Protein AF-A0A7S0HLV8-F1 (afdb_monomer)

Nearest PDB structures (foldseek):
  6r7z-assembly1_B  TM=7.305E-01  e=2.057E-05  Homo sapiens
  6r7x-assembly1_A  TM=6.722E-01  e=7.714E-06  Homo sapiens
  6r65-assembly1_A  TM=7.199E-01  e=5.179E-05  Homo sapiens
  6oy3-assembly1_B  TM=7.536E-01  e=7.844E-03  Fusarium vanettenii 77-13-4
  8xlr-assembly1_A  TM=5.106E-01  e=1.115E-01  Mus musculus

Solvent-accessible surface area (backbone atoms only — not comparable to full-atom values): 10906 Å² total; per-residue (Å²): 108,75,65,60,59,51,49,51,57,51,47,56,54,50,53,55,52,50,27,55,78,67,69,47,62,62,49,76,80,58,69,57,69,37,71,68,31,55,56,53,49,54,54,54,50,58,59,49,56,76,76,48,86,79,76,74,100,60,59,74,67,61,61,56,51,60,74,40,39,41,68,37,92,86,77,68,44,77,37,82,57,83,62,66,67,63,52,50,52,46,51,53,51,45,53,51,51,56,50,51,55,50,48,54,53,51,51,56,48,50,54,53,48,52,56,46,50,63,58,13,77,81,42,59,71,61,30,54,57,51,50,52,51,52,52,57,50,45,56,53,53,53,52,56,52,45,53,56,51,44,51,58,48,48,61,73,59,57,41,59,27,53,71,56,40,51,53,52,42,50,49,55,50,47,55,50,52,48,47,69,67,43,45,64,57,51,43,50,75,75,72,104

Radius of gyration: 24.75 Å; Cα contacts (8 Å, |Δi|>4): 93; chains: 1; bounding box: 52×40×75 Å

Foldseek 3Di:
DVVVVVVVVVVVVVVVVVCVVVVVVCCVVPFAWDPVLVVVLVVVLVVVVVVPPPDDPDPPVVVSQPPQWDQDPPPRDTDGDDDPVVLVVLVVVLVVVLVVVLVVLVVVVVVVLVVLVVVCVVPVVVNVVVSVVSLVVSLVVVLVVSLVSLLVSLSVSSDTGPVVSVVSSCVSSVVVNCCSPCVVVVCVVPPD

Structure (mmCIF, N/CA/C/O backbone):
data_AF-A0A7S0HLV8-F1
#
_entry.id   AF-A0A7S0HLV8-F1
#
loop_
_atom_site.group_PDB
_atom_site.id
_atom_site.type_symbol
_atom_site.label_atom_id
_atom_site.label_alt_id
_atom_site.label_comp_id
_atom_site.label_asym_id
_atom_site.label_entity_id
_atom_site.label_seq_id
_atom_site.pdbx_PDB_ins_code
_atom_site.Cartn_x
_atom_site.Cartn_y
_atom_site.Cartn_z
_atom_site.occupancy
_atom_site.B_iso_or_equiv
_atom_site.auth_seq_id
_atom_site.auth_comp_id
_atom_site.auth_asym_id
_atom_site.auth_atom_id
_atom_site.pdbx_PDB_model_num
ATOM 1 N N . THR A 1 1 ? -20.301 -0.956 -17.855 1.00 82.69 1 THR A N 1
ATOM 2 C CA . THR A 1 1 ? -21.222 -1.766 -18.687 1.00 82.69 1 THR A CA 1
ATOM 3 C C . THR A 1 1 ? -22.290 -2.398 -17.804 1.00 82.69 1 THR A C 1
ATOM 5 O O . THR A 1 1 ? -21.994 -2.732 -16.662 1.00 82.69 1 THR A O 1
ATOM 8 N N . PHE A 1 2 ? -23.529 -2.530 -18.298 1.00 94.56 2 PHE A N 1
ATOM 9 C CA . PHE A 1 2 ? -24.719 -3.024 -17.570 1.00 94.56 2 PHE A CA 1
ATOM 10 C C . PHE A 1 2 ? -24.465 -4.276 -16.712 1.00 94.56 2 PHE A C 1
ATOM 12 O O . PHE A 1 2 ? -24.867 -4.336 -15.550 1.00 94.56 2 PHE A O 1
ATOM 19 N N . TRP A 1 3 ? -23.716 -5.234 -17.261 1.00 95.69 3 TRP A N 1
ATOM 20 C CA . TRP A 1 3 ? -23.375 -6.479 -16.581 1.00 95.69 3 TRP A CA 1
ATOM 21 C C . TRP A 1 3 ? -22.558 -6.271 -15.296 1.00 95.69 3 TRP A C 1
ATOM 23 O O . TRP A 1 3 ? -22.854 -6.898 -14.285 1.00 95.69 3 TRP A O 1
ATOM 33 N N . GLY A 1 4 ? -21.597 -5.341 -15.285 1.00 95.19 4 GLY A N 1
ATOM 34 C CA . GLY A 1 4 ? -20.796 -5.052 -14.089 1.00 95.19 4 GLY A CA 1
ATOM 35 C C . GLY A 1 4 ? -21.642 -4.499 -12.938 1.00 95.19 4 GLY A C 1
ATOM 36 O O . GLY A 1 4 ? -21.507 -4.937 -11.799 1.00 95.19 4 GLY A O 1
ATOM 37 N N . CYS A 1 5 ? -22.585 -3.599 -13.236 1.00 94.69 5 CYS A N 1
ATOM 38 C CA . CYS A 1 5 ? -23.509 -3.071 -12.230 1.00 94.69 5 CYS A CA 1
ATOM 39 C C . CYS A 1 5 ? -24.454 -4.153 -11.691 1.00 94.69 5 CYS A C 1
ATOM 41 O O . CYS A 1 5 ? -24.710 -4.197 -10.487 1.00 94.69 5 CYS A O 1
ATOM 43 N N . LEU A 1 6 ? -24.967 -5.026 -12.568 1.00 96.56 6 LEU A N 1
ATOM 44 C CA . LEU A 1 6 ? -25.789 -6.162 -12.151 1.00 96.56 6 LEU A CA 1
ATOM 45 C C . LEU A 1 6 ? -25.006 -7.134 -11.270 1.00 96.56 6 LEU A C 1
ATOM 47 O O . LEU A 1 6 ? -25.519 -7.551 -10.236 1.00 96.56 6 LEU A O 1
ATOM 51 N N . MET A 1 7 ? -23.773 -7.466 -11.653 1.00 96.25 7 MET A N 1
ATOM 52 C CA . MET A 1 7 ? -22.921 -8.400 -10.923 1.00 96.25 7 MET A CA 1
ATOM 53 C C . MET A 1 7 ? -22.591 -7.880 -9.519 1.00 96.25 7 MET A C 1
ATOM 55 O O . MET A 1 7 ? -22.770 -8.619 -8.552 1.00 96.25 7 MET A O 1
ATOM 59 N N . ILE A 1 8 ? -22.229 -6.597 -9.383 1.00 96.12 8 ILE A N 1
ATOM 60 C CA . ILE A 1 8 ? -21.978 -5.974 -8.073 1.00 96.12 8 ILE A CA 1
ATOM 6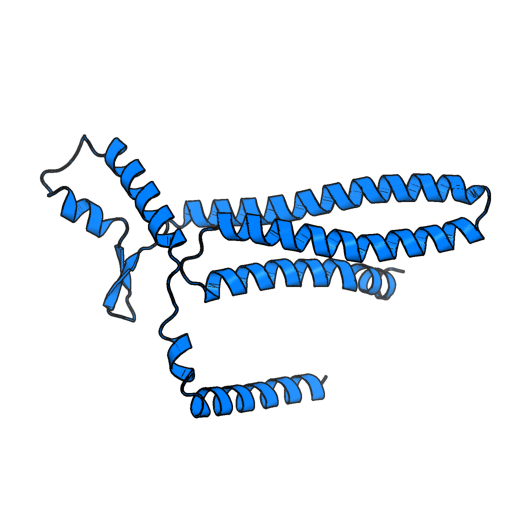1 C C . ILE A 1 8 ? -23.239 -6.018 -7.204 1.00 96.12 8 ILE A C 1
ATOM 63 O O . ILE A 1 8 ? -23.192 -6.533 -6.090 1.00 96.12 8 ILE A O 1
ATOM 67 N N . LYS A 1 9 ? -24.391 -5.571 -7.725 1.00 96.00 9 LYS A N 1
ATOM 68 C CA . LYS A 1 9 ? -25.658 -5.603 -6.970 1.00 96.00 9 LYS A CA 1
ATOM 69 C C . LYS A 1 9 ? -26.074 -7.021 -6.577 1.00 96.00 9 LYS A C 1
ATOM 71 O O . LYS A 1 9 ? -26.615 -7.233 -5.492 1.00 96.00 9 LYS A O 1
ATOM 76 N N . TYR A 1 10 ? -25.863 -7.990 -7.465 1.00 96.94 10 TYR A N 1
ATOM 77 C CA . TYR A 1 10 ? -26.138 -9.396 -7.190 1.00 96.94 10 TYR A CA 1
ATOM 78 C C . TYR A 1 10 ? -25.250 -9.911 -6.052 1.00 96.94 10 TYR A C 1
ATOM 80 O O . TYR A 1 10 ? -25.756 -10.506 -5.097 1.00 96.94 10 TYR A O 1
ATOM 88 N N . TRP A 1 11 ? -23.944 -9.640 -6.121 1.00 96.94 11 TRP A N 1
ATOM 89 C CA . TRP A 1 11 ? -22.990 -10.057 -5.100 1.00 96.94 11 TRP A CA 1
ATOM 90 C C . TRP A 1 11 ? -23.268 -9.398 -3.747 1.00 96.94 11 TRP A C 1
ATOM 92 O O . TRP A 1 11 ? -23.243 -10.084 -2.728 1.00 96.94 11 TRP A O 1
ATOM 102 N N . GLU A 1 12 ? -23.642 -8.115 -3.730 1.00 96.06 12 GLU A N 1
ATOM 103 C CA . GLU A 1 12 ? -24.001 -7.387 -2.509 1.00 96.06 12 GLU A CA 1
ATOM 104 C C . GLU A 1 12 ? -25.175 -8.021 -1.753 1.00 96.06 12 GLU A C 1
ATOM 106 O O . GLU A 1 12 ? -25.129 -8.168 -0.533 1.00 96.06 12 GLU A O 1
ATOM 111 N N . ARG A 1 13 ? -26.214 -8.465 -2.466 1.00 96.06 13 ARG A N 1
ATOM 112 C CA . ARG A 1 13 ? -27.351 -9.167 -1.844 1.00 96.06 13 ARG A CA 1
ATOM 113 C C . ARG A 1 13 ? -26.941 -10.530 -1.296 1.00 96.06 13 ARG A C 1
ATOM 115 O O . ARG A 1 13 ? -27.385 -10.951 -0.223 1.00 96.06 13 ARG A O 1
ATOM 122 N N . LYS A 1 14 ? -26.089 -11.228 -2.044 1.00 96.88 14 LYS A N 1
ATOM 123 C CA . LYS A 1 14 ? -25.646 -12.578 -1.712 1.00 96.88 14 LYS A CA 1
ATOM 124 C C . LYS A 1 14 ? -24.725 -12.586 -0.489 1.00 96.88 14 LYS A C 1
ATOM 126 O O . LYS A 1 14 ? -24.942 -13.394 0.411 1.00 96.88 14 LYS A O 1
ATOM 131 N N . GLN A 1 15 ? -23.780 -11.647 -0.394 1.00 95.88 15 GLN A N 1
ATOM 132 C CA . GLN A 1 15 ? -22.915 -11.513 0.785 1.00 95.88 15 GLN A CA 1
ATOM 133 C C . GLN A 1 15 ? -23.714 -11.192 2.057 1.00 95.88 15 GLN A C 1
ATOM 135 O O . GLN A 1 15 ? -23.431 -11.774 3.099 1.00 95.88 15 GLN A O 1
ATOM 140 N N . SER A 1 16 ? -24.749 -10.340 1.985 1.00 92.88 16 SER A N 1
ATOM 141 C CA . SER A 1 16 ? -25.597 -10.037 3.148 1.00 92.88 16 SER A CA 1
ATOM 142 C C . SER A 1 16 ? -26.370 -11.265 3.627 1.00 92.88 16 SER A C 1
ATOM 144 O O . SER A 1 16 ? -26.467 -11.495 4.830 1.00 92.88 16 SER A O 1
ATOM 146 N N . SER A 1 17 ? -26.866 -12.080 2.692 1.00 95.69 17 SER A N 1
ATOM 147 C CA . SER A 1 17 ? -27.569 -13.326 3.018 1.00 95.69 17 SER A CA 1
ATOM 148 C C . SER A 1 17 ? -26.635 -14.321 3.716 1.00 95.69 17 SER A C 1
ATOM 150 O O . SER A 1 17 ? -26.975 -14.846 4.772 1.00 95.69 17 SER A O 1
ATOM 152 N N . TYR A 1 18 ? -25.423 -14.537 3.187 1.00 96.12 18 TYR A N 1
ATOM 153 C CA . TYR A 1 18 ? -24.441 -15.427 3.821 1.00 96.12 18 TYR A CA 1
ATOM 154 C C . TYR A 1 18 ? -23.942 -14.915 5.174 1.00 96.12 18 TYR A C 1
ATOM 156 O O . TYR A 1 18 ? -23.791 -15.711 6.095 1.00 96.12 18 TYR A O 1
ATOM 164 N N . ALA A 1 19 ? -23.738 -13.605 5.329 1.00 94.81 19 ALA A N 1
ATOM 165 C CA . ALA A 1 19 ? -23.351 -13.023 6.613 1.00 94.81 19 ALA A CA 1
ATOM 166 C C . ALA A 1 19 ? -24.419 -13.243 7.696 1.00 94.81 19 ALA A C 1
ATOM 168 O O . ALA A 1 19 ? -24.078 -13.442 8.862 1.00 94.81 19 ALA A O 1
ATOM 169 N N . TYR A 1 20 ? -25.700 -13.247 7.312 1.00 93.69 20 TYR A N 1
ATOM 170 C CA . TYR A 1 20 ? -26.794 -13.604 8.211 1.00 93.69 20 TYR A CA 1
ATOM 171 C C . TYR A 1 20 ? -26.783 -15.100 8.555 1.00 93.69 20 TYR A C 1
ATOM 173 O O . TYR A 1 20 ? -26.800 -15.447 9.731 1.00 93.69 20 TYR A O 1
ATOM 181 N N . TYR A 1 21 ? -26.675 -15.988 7.558 1.00 96.50 21 TYR A N 1
ATOM 182 C CA . TYR A 1 21 ? -26.630 -17.440 7.795 1.00 96.50 21 TYR A CA 1
ATOM 183 C C . TYR A 1 21 ? -25.446 -17.883 8.662 1.00 96.50 21 TYR A C 1
ATOM 185 O O . TYR A 1 21 ? -25.569 -18.830 9.433 1.00 96.50 21 TYR A O 1
ATOM 193 N N . TRP A 1 22 ? -24.302 -17.210 8.540 1.00 95.62 22 TRP A N 1
ATOM 194 C CA . TRP A 1 22 ? -23.116 -17.478 9.354 1.00 95.62 22 TRP A CA 1
ATOM 195 C C . TRP A 1 22 ? -23.062 -16.658 10.647 1.00 95.62 22 TRP A C 1
ATOM 197 O O . TRP A 1 22 ? -22.063 -16.726 11.360 1.00 95.62 22 TRP A O 1
ATOM 207 N N . SER A 1 23 ? -24.110 -15.891 10.968 1.00 93.06 23 SER A N 1
ATOM 208 C CA . SER A 1 23 ? -24.180 -15.034 12.161 1.00 93.06 23 SER A CA 1
ATOM 209 C C . SER A 1 23 ? -22.980 -14.083 12.308 1.00 93.06 23 SER A C 1
ATOM 211 O O . SER A 1 23 ? -22.568 -13.737 13.414 1.00 93.06 23 SER A O 1
ATOM 213 N N . THR A 1 24 ? -22.393 -13.650 11.189 1.00 91.00 24 THR A N 1
ATOM 214 C CA . THR A 1 24 ? -21.232 -12.748 11.146 1.00 91.00 24 THR A CA 1
ATOM 215 C C . THR A 1 24 ? -21.612 -11.295 10.866 1.00 91.00 24 THR A C 1
ATOM 217 O O . THR A 1 24 ? -20.742 -10.423 10.902 1.00 91.00 24 THR A O 1
ATOM 220 N N . SER A 1 25 ? -22.898 -10.998 10.641 1.00 87.62 25 SER A N 1
ATOM 221 C CA . SER A 1 25 ? -23.404 -9.642 10.375 1.00 87.62 25 SER A CA 1
ATOM 222 C C . SER A 1 25 ? -23.031 -8.628 11.462 1.00 87.62 25 SER A C 1
ATOM 224 O O . SER A 1 25 ? -22.719 -7.476 11.159 1.00 87.62 25 SER A O 1
ATOM 226 N N . ASP A 1 26 ? -22.995 -9.058 12.725 1.00 87.12 26 ASP A N 1
ATOM 227 C CA . ASP A 1 26 ? -22.723 -8.179 13.866 1.00 87.12 26 ASP A CA 1
ATOM 228 C C . ASP A 1 26 ? -21.232 -7.875 14.072 1.00 87.12 26 ASP A C 1
ATOM 230 O O . ASP A 1 26 ? -20.886 -6.908 14.759 1.00 87.12 26 ASP A O 1
ATOM 234 N N . LEU A 1 27 ? -20.330 -8.649 13.457 1.00 84.31 27 LEU A N 1
ATOM 235 C CA . LEU A 1 27 ? -18.881 -8.461 13.605 1.00 84.31 27 LEU A CA 1
ATOM 236 C C . LEU A 1 27 ? -18.416 -7.108 13.056 1.00 84.31 27 LEU A C 1
ATOM 238 O O . LEU A 1 27 ? -17.496 -6.501 13.606 1.00 84.31 27 LEU A O 1
ATOM 242 N N . ALA A 1 28 ? -19.092 -6.586 12.030 1.00 78.56 28 ALA A N 1
ATOM 243 C CA . ALA A 1 28 ? -18.819 -5.256 11.489 1.00 78.56 28 ALA A CA 1
ATOM 244 C C . ALA A 1 28 ? -19.041 -4.141 12.531 1.00 78.56 28 ALA A C 1
ATOM 246 O O . ALA A 1 28 ? -18.332 -3.133 12.528 1.00 78.56 28 ALA A O 1
ATOM 247 N N . ASN A 1 29 ? -19.984 -4.341 13.459 1.00 81.38 29 ASN A N 1
ATOM 248 C CA . ASN A 1 29 ? -20.305 -3.384 14.517 1.00 81.38 29 ASN A CA 1
ATOM 249 C C . ASN A 1 29 ? -19.355 -3.478 15.720 1.00 81.38 29 ASN A C 1
ATOM 251 O O . ASN A 1 29 ? -19.301 -2.553 16.532 1.00 81.38 29 ASN A O 1
ATOM 255 N N . ARG A 1 30 ? -18.590 -4.570 15.845 1.00 81.56 30 ARG A N 1
ATOM 256 C CA . ARG A 1 30 ? -17.666 -4.821 16.963 1.00 81.56 30 ARG A CA 1
ATOM 257 C C . ARG A 1 30 ? -16.254 -5.127 16.451 1.00 81.56 30 ARG A C 1
ATOM 259 O O . ARG A 1 30 ? -15.776 -6.253 16.590 1.00 81.56 30 ARG A O 1
ATOM 266 N N . PRO A 1 31 ? -15.559 -4.140 15.860 1.00 82.50 31 PRO A N 1
ATOM 267 C CA . PRO A 1 31 ? -14.241 -4.371 15.297 1.00 82.50 31 PRO A CA 1
ATOM 268 C C . PRO A 1 31 ? -13.220 -4.688 16.394 1.00 82.50 31 PRO A C 1
ATOM 270 O O . PRO A 1 31 ? -13.104 -3.972 17.392 1.00 82.50 31 PRO A O 1
ATOM 273 N N . LYS A 1 32 ? -12.427 -5.736 16.170 1.00 88.25 32 LYS A N 1
ATOM 274 C CA . LYS A 1 32 ? -11.314 -6.112 17.043 1.00 88.25 32 LYS A CA 1
ATOM 275 C C . LYS A 1 32 ? -10.240 -5.016 17.057 1.00 88.25 32 LYS A C 1
ATOM 277 O O . LYS A 1 32 ? -9.833 -4.503 16.009 1.00 88.25 32 LYS A O 1
ATOM 282 N N . ILE A 1 33 ? -9.806 -4.639 18.259 1.00 88.25 33 ILE A N 1
ATOM 283 C CA . ILE A 1 33 ? -8.769 -3.623 18.486 1.00 88.25 33 ILE A CA 1
ATOM 284 C C . ILE A 1 33 ? -7.391 -4.295 18.472 1.00 88.25 33 ILE A C 1
ATOM 286 O O . ILE A 1 33 ? -7.209 -5.360 19.066 1.00 88.25 33 ILE A O 1
ATOM 290 N N . ARG A 1 34 ? -6.414 -3.658 17.818 1.00 89.38 34 ARG A N 1
ATOM 291 C CA . ARG A 1 34 ? -5.033 -4.153 17.737 1.00 89.38 34 ARG A CA 1
ATOM 292 C C . ARG A 1 34 ? -4.288 -3.964 19.052 1.00 89.38 34 ARG A C 1
ATOM 294 O O . ARG A 1 34 ? -4.367 -2.908 19.671 1.00 89.38 34 ARG A O 1
ATOM 301 N N . ARG A 1 35 ? -3.481 -4.956 19.440 1.00 88.75 35 ARG A N 1
ATOM 302 C CA . ARG A 1 35 ? -2.607 -4.864 20.626 1.00 88.75 35 ARG A CA 1
ATOM 303 C C . ARG A 1 35 ? -1.545 -3.772 20.472 1.00 88.75 35 ARG A 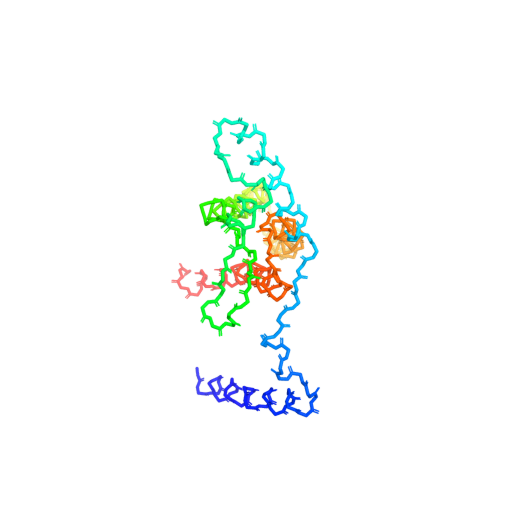C 1
ATOM 305 O O . ARG A 1 35 ? -1.320 -2.997 21.394 1.00 88.75 35 ARG A O 1
ATOM 312 N N . GLU A 1 36 ? -0.959 -3.662 19.282 1.00 88.25 36 GLU A N 1
ATOM 313 C CA . GLU A 1 36 ? 0.051 -2.646 18.946 1.00 88.25 36 GLU A CA 1
ATOM 314 C C . GLU A 1 36 ? -0.466 -1.215 19.108 1.00 88.25 36 GLU A C 1
ATOM 316 O O . GLU A 1 36 ? 0.286 -0.319 19.486 1.00 88.25 36 GLU A O 1
ATOM 321 N N . PHE A 1 37 ? -1.765 -1.001 18.884 1.00 88.31 37 PHE A N 1
ATOM 322 C CA . PHE A 1 37 ? -2.384 0.299 19.099 1.00 88.31 37 PHE A CA 1
ATOM 323 C C . PHE A 1 37 ? -2.322 0.707 20.576 1.00 88.31 37 PHE A C 1
ATOM 325 O O . PHE A 1 37 ? -1.947 1.837 20.876 1.00 88.31 37 PHE A O 1
ATOM 332 N N . PHE A 1 38 ? -2.617 -0.208 21.505 1.00 85.94 38 PHE A N 1
ATOM 333 C CA . PHE A 1 38 ? -2.492 0.072 22.939 1.00 85.94 38 PHE A CA 1
ATOM 334 C C . PHE A 1 38 ? -1.040 0.335 23.347 1.00 85.94 38 PHE A C 1
ATOM 336 O O . PHE A 1 38 ? -0.787 1.268 24.101 1.00 85.94 38 PHE A O 1
ATOM 343 N N . ALA A 1 39 ? -0.084 -0.415 22.791 1.00 87.50 39 ALA A N 1
ATOM 344 C CA . ALA A 1 39 ? 1.338 -0.184 23.041 1.00 87.50 39 ALA A CA 1
ATOM 345 C C . ALA A 1 39 ? 1.800 1.208 22.567 1.00 87.50 39 ALA A C 1
ATOM 347 O O . ALA A 1 39 ? 2.607 1.859 23.226 1.00 87.50 39 ALA A O 1
ATOM 348 N N . ALA A 1 40 ? 1.281 1.696 21.438 1.00 85.12 40 ALA A N 1
ATOM 349 C CA . ALA A 1 40 ? 1.580 3.041 20.954 1.00 85.12 40 ALA A CA 1
ATOM 350 C C . ALA A 1 40 ? 0.945 4.142 21.821 1.00 85.12 40 ALA A C 1
ATOM 352 O O . ALA A 1 40 ? 1.551 5.195 22.015 1.00 85.12 40 ALA A O 1
ATOM 353 N N . ILE A 1 41 ? -0.255 3.902 22.358 1.00 82.94 41 ILE A N 1
ATOM 354 C CA . ILE A 1 41 ? -0.907 4.817 23.303 1.00 82.94 41 ILE A CA 1
ATOM 355 C C . ILE A 1 41 ? -0.128 4.886 24.624 1.00 82.94 41 ILE A C 1
ATOM 357 O O . ILE A 1 41 ? 0.132 5.989 25.090 1.00 82.94 41 ILE A O 1
ATOM 361 N N . ASP A 1 42 ? 0.314 3.750 25.173 1.00 84.88 42 ASP A N 1
ATOM 362 C CA . ASP A 1 42 ? 1.143 3.700 26.391 1.00 84.88 42 ASP A CA 1
ATOM 363 C C . ASP A 1 42 ? 2.450 4.500 26.236 1.00 84.88 42 ASP A C 1
ATOM 365 O O . ASP A 1 42 ? 2.858 5.241 27.130 1.00 84.88 42 ASP A O 1
ATOM 369 N N . LYS A 1 43 ? 3.083 4.432 25.057 1.00 84.25 43 LYS A N 1
ATOM 370 C CA . LYS A 1 43 ? 4.277 5.236 24.746 1.00 84.25 43 LYS A CA 1
ATOM 371 C C . LYS A 1 43 ? 3.994 6.740 24.721 1.00 84.25 43 LYS A C 1
ATOM 373 O O . LYS A 1 43 ? 4.796 7.516 25.235 1.00 84.25 43 LYS A O 1
ATOM 378 N N . LEU A 1 44 ? 2.880 7.155 24.114 1.00 77.81 44 LEU A N 1
ATOM 379 C CA . LEU A 1 44 ? 2.482 8.568 24.066 1.00 77.81 44 LEU A CA 1
ATOM 380 C C . LEU A 1 44 ? 2.175 9.121 25.456 1.00 77.81 44 LEU A C 1
ATOM 382 O O . LEU A 1 44 ? 2.501 10.266 25.760 1.00 77.81 44 LEU A O 1
ATOM 386 N N . ASP A 1 45 ? 1.548 8.297 26.280 1.00 74.31 45 ASP A N 1
ATOM 387 C CA . ASP A 1 45 ? 1.152 8.640 27.633 1.00 74.31 45 ASP A CA 1
ATOM 388 C C . ASP A 1 45 ? 2.376 8.870 28.536 1.00 74.31 45 ASP A C 1
ATOM 390 O O . ASP A 1 45 ? 2.537 9.961 29.084 1.00 74.31 45 ASP A O 1
ATOM 394 N N . LYS A 1 46 ? 3.336 7.933 28.536 1.00 75.88 46 LYS A N 1
ATOM 395 C CA . LYS A 1 46 ? 4.638 8.095 29.214 1.00 75.88 46 LYS A CA 1
ATOM 396 C C . LYS A 1 46 ? 5.394 9.348 28.767 1.00 75.88 46 LYS A C 1
ATOM 398 O O . LYS A 1 46 ? 5.993 10.040 29.585 1.00 75.88 46 LYS A O 1
ATOM 403 N N . HIS A 1 47 ? 5.366 9.659 27.470 1.00 70.38 47 HIS A N 1
ATOM 404 C CA . HIS A 1 47 ? 6.023 10.856 26.941 1.00 70.38 47 HIS A CA 1
ATOM 405 C C . HIS A 1 47 ? 5.354 12.151 27.430 1.00 70.38 47 HIS A C 1
ATOM 407 O O . HIS A 1 47 ? 6.034 13.146 27.679 1.00 70.38 47 HIS A O 1
ATOM 413 N N . SER A 1 48 ? 4.028 12.148 27.610 1.00 64.00 48 SER A N 1
ATOM 414 C CA . SER A 1 48 ? 3.311 13.311 28.131 1.00 64.00 48 SER A CA 1
ATOM 415 C C . SER A 1 48 ? 3.510 13.520 29.632 1.00 64.00 48 SER A C 1
ATOM 417 O O . SER A 1 48 ? 3.488 14.676 30.054 1.00 64.00 48 SER A O 1
ATOM 419 N N . GLU A 1 49 ? 3.686 12.462 30.427 1.00 61.03 49 GLU A N 1
ATOM 420 C CA . GLU A 1 49 ? 3.915 12.560 31.878 1.00 61.03 49 GLU A CA 1
ATOM 421 C C . GLU A 1 49 ? 5.216 13.322 32.197 1.00 61.03 49 GLU A C 1
ATOM 423 O O . GLU A 1 49 ? 5.226 14.178 33.080 1.00 61.03 49 GLU A O 1
ATOM 428 N N . GLY A 1 50 ? 6.279 13.131 31.403 1.00 56.28 50 GLY A N 1
ATOM 429 C CA . GLY A 1 50 ? 7.549 13.857 31.565 1.00 56.28 50 GLY A CA 1
ATOM 430 C C . GLY A 1 50 ? 7.456 15.377 31.353 1.00 56.28 50 GLY A C 1
ATOM 431 O O . GLY A 1 50 ? 8.240 16.129 31.924 1.00 56.28 50 GLY A O 1
ATOM 432 N N . HIS A 1 51 ? 6.469 15.849 30.585 1.00 54.53 51 HIS A N 1
ATOM 433 C CA . HIS A 1 51 ? 6.217 17.277 30.352 1.00 54.53 51 HIS A CA 1
ATOM 434 C C . HIS A 1 51 ? 5.242 17.908 31.367 1.00 54.53 51 HIS A C 1
ATOM 436 O O . HIS A 1 51 ? 5.066 19.126 31.361 1.00 54.53 51 HIS A O 1
ATOM 442 N N . GLN A 1 52 ? 4.579 17.112 32.218 1.00 53.31 52 GLN A N 1
ATOM 443 C CA . GLN A 1 52 ? 3.455 17.555 33.057 1.00 53.31 52 GLN A CA 1
ATOM 444 C C . GLN A 1 52 ? 3.786 17.834 34.529 1.00 53.31 52 GLN A C 1
ATOM 446 O O . GLN A 1 52 ? 2.882 18.194 35.280 1.00 53.31 52 GLN A O 1
ATOM 451 N N . VAL A 1 53 ? 5.057 17.776 34.943 1.00 54.94 53 VAL A N 1
ATOM 452 C CA . VAL A 1 53 ? 5.478 18.023 36.342 1.00 54.94 53 VAL A CA 1
ATOM 453 C C . VAL A 1 53 ? 5.090 19.425 36.869 1.00 54.94 53 VAL A C 1
ATOM 455 O O . VAL A 1 53 ? 5.181 19.673 38.065 1.00 54.94 53 VAL A O 1
ATOM 458 N N . PHE A 1 54 ? 4.595 20.347 36.032 1.00 56.00 54 PHE A N 1
ATOM 459 C CA . PHE A 1 54 ? 4.392 21.744 36.427 1.00 56.00 54 PHE A CA 1
ATOM 460 C C . PHE A 1 54 ? 2.945 2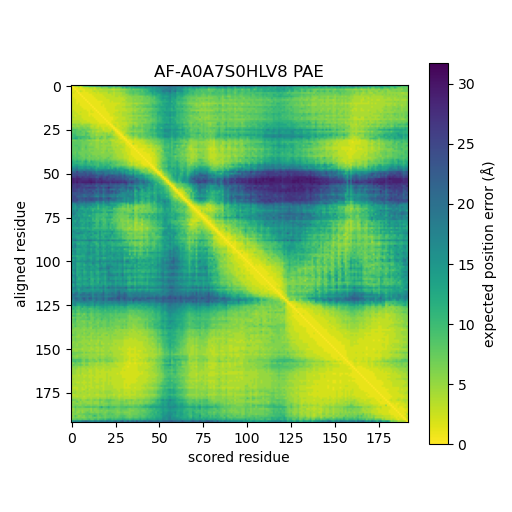2.222 36.682 1.00 56.00 54 PHE A C 1
ATOM 462 O O . PHE A 1 54 ? 2.781 23.357 37.124 1.00 56.00 54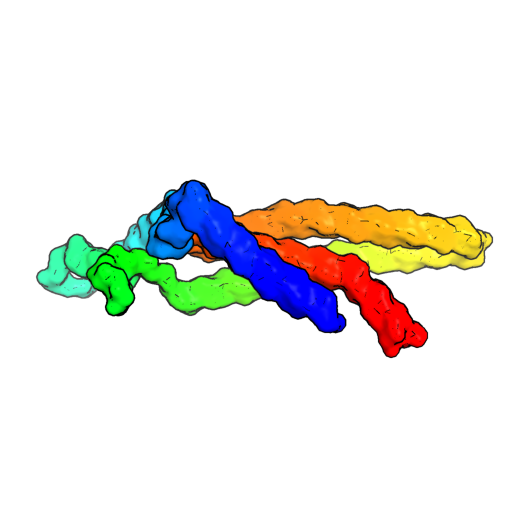 PHE A O 1
ATOM 469 N N . SER A 1 55 ? 1.863 21.465 36.443 1.00 53.72 55 SER A N 1
ATOM 470 C CA . SER A 1 55 ? 0.534 22.066 36.701 1.0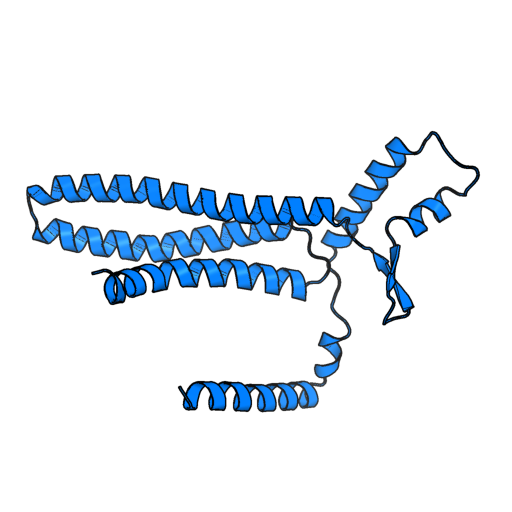0 53.72 55 SER A CA 1
ATOM 471 C C . SER A 1 55 ? -0.634 21.114 36.955 1.00 53.72 55 SER A C 1
ATOM 473 O O . SER A 1 55 ? -1.089 20.418 36.049 1.00 53.72 55 SER A O 1
ATOM 475 N N . SER A 1 56 ? -1.169 21.208 38.180 1.00 57.62 56 SER A N 1
ATOM 476 C CA . SER A 1 56 ? -2.590 21.217 38.588 1.00 57.62 56 SER A CA 1
ATOM 477 C C . SER A 1 56 ? -2.893 20.306 39.786 1.00 57.62 56 SER A C 1
ATOM 479 O O . SER A 1 56 ? -2.373 19.204 39.900 1.00 57.62 56 SER A O 1
ATOM 481 N N . ASN A 1 57 ? -3.782 20.780 40.667 1.00 57.12 57 ASN A N 1
ATOM 482 C CA . ASN A 1 57 ? -4.302 20.094 41.862 1.00 57.12 57 ASN A CA 1
ATOM 483 C C . ASN A 1 57 ? -5.262 18.926 41.534 1.00 57.12 57 ASN A C 1
ATOM 485 O O . ASN A 1 57 ? -6.111 18.570 42.348 1.00 57.12 57 ASN A O 1
ATOM 489 N N . ILE A 1 58 ? -5.183 18.377 40.322 1.00 63.75 58 ILE A N 1
ATOM 490 C CA . ILE A 1 58 ? -6.029 17.286 39.837 1.00 63.75 58 ILE A CA 1
ATOM 491 C C . ILE A 1 58 ? -5.222 16.001 39.982 1.00 63.75 58 ILE A C 1
ATOM 493 O O . ILE A 1 58 ? -4.027 15.977 39.685 1.00 63.75 58 ILE A O 1
ATOM 497 N N . SER A 1 59 ? -5.865 14.933 40.452 1.00 60.72 59 SER A N 1
ATOM 498 C CA . SER A 1 59 ? -5.197 13.647 40.614 1.00 60.72 59 SER A CA 1
ATOM 499 C C . SER A 1 59 ? -4.540 13.211 39.283 1.00 60.72 59 SER A C 1
ATOM 501 O O . SER A 1 59 ? -5.168 13.325 38.223 1.00 60.72 59 SER A O 1
ATOM 503 N N . PRO A 1 60 ? -3.290 12.702 39.287 1.00 58.66 60 PRO A N 1
ATOM 504 C CA . PRO A 1 60 ? -2.586 12.309 38.059 1.00 58.66 60 PRO A CA 1
ATOM 505 C C . PRO A 1 60 ? -3.374 11.310 37.195 1.00 58.66 60 PRO A C 1
ATOM 507 O O . PRO A 1 60 ? -3.248 11.293 35.972 1.00 58.66 60 PRO A O 1
ATOM 510 N N . LEU A 1 61 ? -4.229 10.504 37.834 1.00 58.47 61 LEU A N 1
ATOM 511 C CA . LEU A 1 61 ? -5.082 9.507 37.192 1.00 58.47 61 LEU A CA 1
ATOM 512 C C . LEU A 1 61 ? -6.257 10.134 36.410 1.00 58.47 61 LEU A C 1
ATOM 514 O O . LEU A 1 61 ? -6.540 9.680 35.304 1.00 58.47 61 LEU A O 1
ATOM 518 N N . GLU A 1 62 ? -6.888 11.211 36.896 1.00 57.34 62 GLU A N 1
ATOM 519 C CA . GLU A 1 62 ? -7.991 11.895 36.184 1.00 57.34 62 GLU A CA 1
ATOM 520 C C . GLU A 1 62 ? -7.514 12.688 34.955 1.00 57.34 62 GLU A C 1
ATOM 522 O O . GLU A 1 62 ? -8.178 12.725 33.911 1.00 57.34 62 GLU A O 1
ATOM 527 N N . VAL A 1 63 ? -6.338 13.321 35.036 1.00 58.06 63 VAL A N 1
ATOM 528 C CA . VAL A 1 63 ? -5.762 14.067 33.898 1.00 58.06 63 VAL A CA 1
ATOM 529 C C . VAL A 1 63 ? -5.378 13.115 32.757 1.00 58.06 63 VAL A C 1
ATOM 531 O O . VAL A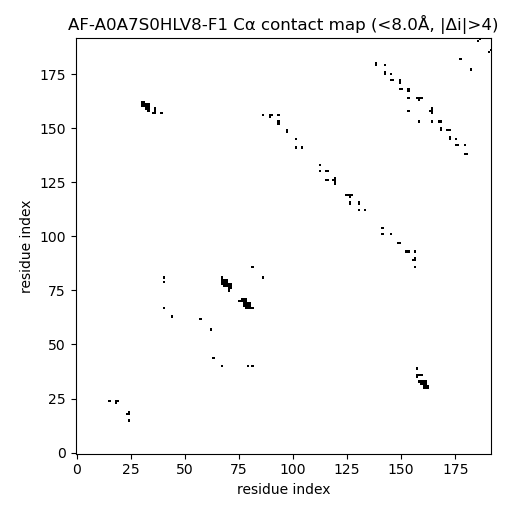 1 63 ? -5.553 13.439 31.577 1.00 58.06 63 VAL A O 1
ATOM 534 N N . LYS A 1 64 ? -4.890 11.923 33.111 1.00 54.47 64 LYS A N 1
ATOM 535 C CA . LYS A 1 64 ? -4.539 10.833 32.193 1.00 54.47 64 LYS A CA 1
ATOM 536 C C . LYS A 1 64 ? -5.766 10.294 31.457 1.00 54.47 64 LYS A C 1
ATOM 538 O O . LYS A 1 64 ? -5.742 10.120 30.237 1.00 54.47 64 LYS A O 1
ATOM 543 N N . GLU A 1 65 ? -6.875 10.119 32.174 1.00 56.12 65 GLU A N 1
ATOM 544 C CA . GLU A 1 65 ? -8.122 9.605 31.609 1.00 56.12 65 GLU A CA 1
ATOM 545 C C . GLU A 1 65 ? -8.744 10.568 30.575 1.00 56.12 65 GLU A C 1
ATOM 547 O O . GLU A 1 65 ? -9.291 10.132 29.566 1.00 56.12 65 GLU A O 1
ATOM 552 N N . THR A 1 66 ? -8.597 11.888 30.735 1.00 53.16 66 THR A N 1
ATOM 553 C CA . THR A 1 66 ? -9.288 12.886 29.888 1.00 53.16 66 THR A CA 1
ATOM 554 C C . THR A 1 66 ? -8.601 13.233 28.556 1.00 53.16 66 THR A C 1
ATOM 556 O O . THR A 1 66 ? -9.278 13.674 27.618 1.00 53.16 66 THR A O 1
ATOM 559 N N . ARG A 1 67 ? -7.277 13.051 28.415 1.00 57.62 67 ARG A N 1
ATOM 560 C CA . ARG A 1 67 ? -6.543 13.446 27.186 1.00 57.62 67 ARG A CA 1
ATOM 561 C C . ARG A 1 67 ? -6.606 12.419 26.061 1.00 57.62 67 ARG A C 1
ATOM 563 O O . ARG A 1 67 ? -6.737 12.800 24.895 1.00 57.62 67 ARG A O 1
ATOM 570 N N . VAL A 1 68 ? -6.508 11.136 26.396 1.00 64.69 68 VAL A N 1
ATOM 571 C CA . VAL A 1 68 ? -6.421 10.037 25.419 1.00 64.69 68 VAL A CA 1
ATOM 572 C C . VAL A 1 68 ? -7.752 9.327 25.204 1.00 64.69 68 VAL A C 1
ATOM 574 O O . VAL A 1 68 ? -8.010 8.885 24.079 1.00 64.69 68 VAL A O 1
ATOM 577 N N . LEU A 1 69 ? -8.624 9.267 26.216 1.00 71.44 69 LEU A N 1
ATOM 578 C CA . LEU A 1 69 ? -9.969 8.716 26.073 1.00 71.44 69 LEU A CA 1
ATOM 579 C C . LEU A 1 69 ? -10.956 9.814 25.672 1.00 71.44 69 LEU A C 1
ATOM 581 O O . LEU A 1 69 ? -11.035 10.894 26.251 1.00 71.44 69 LEU A O 1
ATOM 585 N N . ARG A 1 70 ? -11.751 9.532 24.646 1.00 72.00 70 ARG A N 1
ATOM 586 C CA . ARG A 1 70 ? -12.865 10.369 24.208 1.00 72.00 70 ARG A CA 1
ATOM 587 C C . ARG A 1 70 ? -14.130 9.530 24.241 1.00 72.00 70 ARG A C 1
ATOM 589 O O . ARG A 1 70 ? -14.162 8.445 23.666 1.00 72.00 70 ARG A O 1
ATOM 596 N N . ARG A 1 71 ? -15.196 10.060 24.843 1.00 78.12 71 ARG A N 1
ATOM 597 C CA . ARG A 1 71 ? -16.525 9.448 24.753 1.00 78.12 71 ARG A CA 1
ATOM 598 C C . ARG A 1 71 ? -16.993 9.447 23.297 1.00 78.12 71 ARG A C 1
ATOM 600 O O . ARG A 1 71 ? -17.073 10.500 22.656 1.00 78.12 71 ARG A O 1
ATOM 607 N N . ASN A 1 72 ? -17.298 8.271 22.763 1.00 78.88 72 ASN A N 1
ATOM 608 C CA . ASN A 1 72 ? -17.879 8.135 21.436 1.00 78.88 72 ASN A CA 1
ATOM 609 C C . ASN A 1 72 ? -19.355 8.559 21.478 1.00 78.88 72 ASN A C 1
ATOM 611 O O . ASN A 1 72 ? -20.138 8.042 22.269 1.00 78.88 72 ASN A O 1
ATOM 615 N N . LYS A 1 73 ? -19.746 9.499 20.609 1.00 80.06 73 LYS A N 1
ATOM 616 C CA . LYS A 1 73 ? -21.115 10.042 20.560 1.00 80.06 73 LYS A CA 1
ATOM 617 C C . LYS A 1 73 ? -22.179 9.003 20.189 1.00 80.06 73 LYS A C 1
ATOM 619 O O . LYS A 1 73 ? -23.339 9.209 20.511 1.00 80.06 73 LYS A O 1
ATOM 624 N N . LYS A 1 74 ? -21.800 7.929 19.485 1.00 76.50 74 LYS A N 1
ATOM 625 C CA . LYS A 1 74 ? -22.731 6.895 19.008 1.00 76.50 74 LYS A CA 1
ATOM 626 C C . LYS A 1 74 ? -22.884 5.738 19.990 1.00 76.50 74 LYS A C 1
ATOM 628 O O . LYS A 1 74 ? -23.983 5.235 20.160 1.00 76.50 74 LYS A O 1
ATOM 633 N N . THR A 1 75 ? -21.788 5.309 20.612 1.00 75.94 75 THR A N 1
ATOM 634 C CA . THR A 1 75 ? -21.775 4.137 21.505 1.00 75.94 75 THR A CA 1
ATOM 635 C C . THR A 1 75 ? -21.800 4.514 22.985 1.00 75.94 75 THR A C 1
ATOM 637 O O . THR A 1 75 ? -22.007 3.646 23.822 1.00 75.94 75 THR A O 1
ATOM 640 N N . GLY A 1 76 ? -21.550 5.781 23.335 1.00 77.62 76 GLY A N 1
ATOM 641 C CA . GLY A 1 76 ? -21.440 6.249 24.723 1.00 77.62 76 GLY A CA 1
ATOM 642 C C . GLY A 1 76 ? -20.187 5.760 25.462 1.00 77.62 76 GLY A C 1
ATOM 643 O O . GLY A 1 76 ? -19.906 6.229 26.563 1.00 77.62 76 GLY A O 1
ATOM 644 N N . GLN A 1 77 ? -19.410 4.863 24.853 1.00 76.06 77 GLN A N 1
ATOM 645 C CA . GLN A 1 77 ? -18.227 4.249 25.447 1.00 76.06 77 GLN A CA 1
ATOM 646 C C . GLN A 1 77 ? -17.006 5.177 25.370 1.00 76.06 77 GLN A C 1
ATOM 648 O O . GLN A 1 77 ? -16.873 5.985 24.445 1.00 76.06 77 GLN A O 1
ATOM 653 N N . MET A 1 78 ? -16.113 5.069 26.356 1.00 76.06 78 MET A N 1
ATOM 654 C CA . MET A 1 78 ? -14.833 5.782 26.382 1.00 76.06 78 MET A CA 1
ATOM 655 C C . MET A 1 78 ? -13.844 5.084 25.445 1.00 76.06 78 MET A C 1
ATOM 657 O O . MET A 1 78 ? -13.595 3.890 25.577 1.00 76.06 78 MET A O 1
ATOM 661 N N . GLU A 1 79 ? -13.294 5.815 24.473 1.00 78.06 79 GLU A N 1
ATOM 662 C CA . GLU A 1 79 ? -12.431 5.247 23.437 1.00 78.06 79 GLU A CA 1
ATOM 663 C C . GLU A 1 79 ? -11.122 6.020 23.276 1.00 78.06 79 GLU A C 1
ATOM 665 O O . GLU A 1 79 ? -11.119 7.246 23.164 1.00 78.06 79 GLU A O 1
ATOM 670 N N . TYR A 1 80 ? -10.009 5.296 23.159 1.00 76.00 80 TYR A N 1
ATOM 671 C CA . TYR A 1 80 ? -8.702 5.886 22.880 1.00 76.00 80 TYR A CA 1
ATOM 672 C C . TYR A 1 80 ? -8.654 6.512 21.478 1.00 76.00 80 TYR A C 1
ATOM 674 O O . TYR A 1 80 ? -8.996 5.869 20.472 1.00 76.00 80 TYR A O 1
ATOM 682 N N . LYS A 1 81 ? -8.207 7.770 21.387 1.00 74.81 81 LYS A N 1
ATOM 683 C CA . LYS A 1 81 ? -8.101 8.514 20.125 1.00 74.81 81 LYS A CA 1
ATOM 684 C C . LYS A 1 81 ? -6.690 9.054 19.907 1.00 74.81 81 LYS A C 1
ATOM 686 O O . LYS A 1 81 ? -6.242 9.945 20.614 1.00 74.81 81 LYS A O 1
ATOM 691 N N . TYR A 1 82 ? -6.036 8.564 18.855 1.00 75.88 82 TYR A N 1
ATOM 692 C CA . TYR A 1 82 ? -4.723 9.048 18.427 1.00 75.88 82 TYR A CA 1
ATOM 693 C C . TYR A 1 82 ? -4.797 10.506 17.910 1.00 75.88 82 TYR A C 1
ATOM 695 O O . TYR A 1 82 ? -5.770 10.848 17.216 1.00 75.88 82 TYR A O 1
ATOM 703 N N . PRO A 1 83 ? -3.816 11.378 18.223 1.00 77.19 83 PRO A N 1
ATOM 704 C CA . PRO A 1 83 ? -3.810 12.780 17.797 1.00 77.19 83 PRO A CA 1
ATOM 705 C C . PRO A 1 83 ? -3.834 12.927 16.267 1.00 77.19 83 PRO A C 1
ATOM 707 O O . PRO A 1 83 ? -3.130 12.229 15.540 1.00 77.19 83 PRO A O 1
ATOM 710 N N . ARG A 1 84 ? -4.664 13.853 15.757 1.00 71.50 84 ARG A N 1
ATOM 711 C CA . ARG A 1 84 ? -4.919 13.992 14.307 1.00 71.50 84 ARG A CA 1
ATOM 712 C C . ARG A 1 84 ? -3.700 14.482 13.524 1.00 71.50 84 ARG A C 1
ATOM 714 O O . ARG A 1 84 ? -3.474 13.976 12.433 1.00 71.50 84 ARG A O 1
ATOM 721 N N . CYS A 1 85 ? -2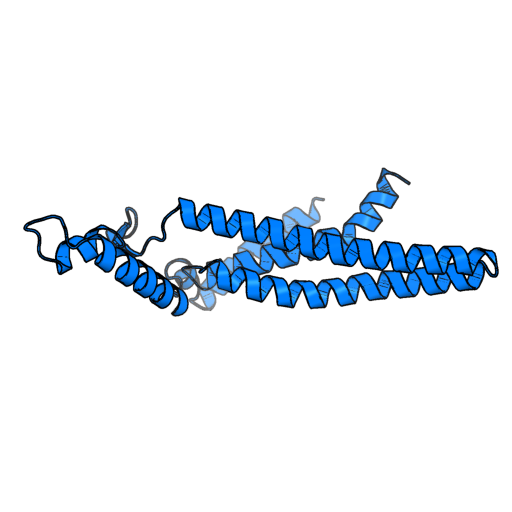.937 15.431 14.068 1.00 72.69 85 CYS A N 1
ATOM 722 C CA . CYS A 1 85 ? -1.784 16.023 13.382 1.00 72.69 85 CYS A CA 1
ATOM 723 C C . CYS A 1 85 ? -0.681 14.986 13.145 1.00 72.69 85 CYS A C 1
ATOM 725 O O . CYS A 1 85 ? -0.219 14.835 12.020 1.00 72.69 85 CYS A O 1
ATOM 727 N N . LEU A 1 86 ? -0.356 14.199 14.175 1.00 72.25 86 LEU A N 1
ATOM 728 C CA . LEU A 1 86 ? 0.588 13.083 14.072 1.00 72.25 86 LEU A CA 1
ATOM 729 C C . LEU A 1 86 ? 0.112 12.056 13.043 1.00 72.25 86 LEU A C 1
ATOM 731 O O . LEU A 1 86 ? 0.870 11.626 12.186 1.00 72.25 86 LEU A O 1
ATOM 735 N N . ARG A 1 87 ? -1.178 11.709 13.075 1.00 75.88 87 ARG A N 1
ATOM 736 C CA . ARG A 1 87 ? -1.746 10.756 12.121 1.00 75.88 87 ARG A CA 1
ATOM 737 C C . ARG A 1 87 ? -1.624 11.240 10.674 1.00 75.88 87 ARG A C 1
ATOM 739 O O . ARG A 1 87 ? -1.290 10.459 9.794 1.00 75.88 87 ARG A O 1
ATOM 746 N N . PHE A 1 88 ? -1.886 12.522 10.434 1.00 75.12 88 PHE A N 1
ATOM 747 C CA . PHE A 1 88 ? -1.756 13.130 9.112 1.00 75.12 88 PHE A CA 1
ATOM 748 C C . PHE A 1 88 ? -0.297 13.159 8.640 1.00 75.12 88 PHE A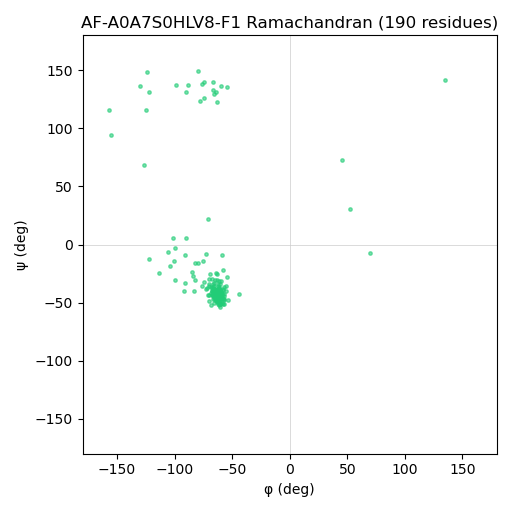 C 1
ATOM 750 O O . PHE A 1 88 ? -0.029 12.795 7.501 1.00 75.12 88 PHE A O 1
ATOM 757 N N . GLN A 1 89 ? 0.645 13.502 9.525 1.00 66.62 89 GLN A N 1
ATOM 758 C CA . GLN A 1 89 ? 2.079 13.466 9.223 1.00 66.62 89 GLN A CA 1
ATOM 759 C C . GLN A 1 89 ? 2.551 12.062 8.837 1.00 66.62 89 GLN A C 1
ATOM 761 O O . GLN A 1 89 ? 3.253 11.917 7.842 1.00 66.62 89 GLN A O 1
ATOM 766 N N . VAL A 1 90 ? 2.121 11.026 9.561 1.00 76.75 90 VAL A N 1
ATOM 767 C CA . VAL A 1 90 ? 2.504 9.643 9.245 1.00 76.75 90 VAL A CA 1
ATOM 768 C C . VAL A 1 90 ? 1.880 9.178 7.925 1.00 76.75 90 VAL A C 1
ATOM 770 O O . VAL A 1 90 ? 2.564 8.518 7.152 1.00 76.75 90 VAL A O 1
ATOM 773 N N . TYR A 1 91 ? 0.645 9.582 7.597 1.00 78.56 91 TYR A N 1
ATOM 774 C CA . TYR A 1 91 ? 0.043 9.280 6.289 1.00 78.56 91 TYR A CA 1
ATOM 775 C C . TYR A 1 91 ? 0.756 9.974 5.122 1.00 78.56 91 TYR A C 1
ATOM 777 O O . TYR A 1 91 ? 0.992 9.343 4.095 1.00 78.56 91 TYR A O 1
ATOM 785 N N . PHE A 1 92 ? 1.125 11.249 5.269 1.00 78.38 92 PHE A N 1
ATOM 786 C CA . PHE A 1 92 ? 1.877 11.971 4.237 1.00 78.38 92 PHE A CA 1
ATOM 787 C C . PHE A 1 92 ? 3.280 11.399 4.050 1.00 78.38 92 PHE A C 1
ATOM 789 O O . PHE A 1 92 ? 3.724 11.216 2.918 1.00 78.38 92 PHE A O 1
ATOM 796 N N . LEU A 1 93 ? 3.953 11.073 5.154 1.00 76.88 93 LEU A N 1
ATOM 797 C CA . LEU A 1 93 ? 5.275 10.463 5.131 1.00 76.88 93 LEU A CA 1
ATOM 798 C C . LEU A 1 93 ? 5.231 9.064 4.504 1.00 76.88 93 LEU A C 1
ATOM 800 O O . LEU A 1 93 ? 6.066 8.742 3.669 1.00 76.88 93 LEU A O 1
ATOM 804 N N . SER A 1 94 ? 4.221 8.268 4.855 1.00 78.56 94 SER A N 1
ATOM 805 C CA . SER A 1 94 ? 3.941 6.951 4.276 1.00 78.56 94 SER A CA 1
ATOM 806 C C . SER A 1 94 ? 3.722 7.024 2.765 1.00 78.56 94 SER A C 1
ATOM 808 O O . SER A 1 94 ? 4.385 6.312 2.009 1.00 78.56 94 SER A O 1
ATOM 810 N N . PHE A 1 95 ? 2.843 7.923 2.312 1.00 79.31 95 PHE A N 1
ATOM 811 C CA . PHE A 1 95 ? 2.534 8.091 0.895 1.00 79.31 95 PHE A CA 1
ATOM 812 C C . PHE A 1 95 ? 3.755 8.576 0.106 1.00 79.31 95 PHE A C 1
ATOM 814 O O . PHE A 1 95 ? 4.094 7.995 -0.924 1.00 79.31 95 PHE A O 1
ATOM 821 N N . GLY A 1 96 ? 4.460 9.586 0.627 1.00 82.06 96 GLY A N 1
ATOM 822 C CA . GLY A 1 96 ? 5.681 10.114 0.023 1.00 82.06 96 GLY A CA 1
ATOM 823 C C . GLY A 1 96 ? 6.794 9.069 -0.057 1.00 82.06 96 GLY A C 1
ATOM 824 O O . GLY A 1 96 ? 7.403 8.902 -1.108 1.00 82.06 96 GLY A O 1
ATOM 825 N N . PHE A 1 97 ? 7.019 8.303 1.012 1.00 78.88 97 PHE A N 1
ATOM 826 C CA . PHE A 1 97 ? 8.024 7.239 1.036 1.00 78.88 97 PHE A CA 1
ATOM 827 C C . PHE A 1 97 ? 7.694 6.111 0.048 1.00 78.88 97 PHE A C 1
ATOM 829 O O . PHE A 1 97 ? 8.579 5.650 -0.671 1.00 78.88 97 PHE A O 1
ATOM 836 N N . SER A 1 98 ? 6.418 5.720 -0.061 1.00 77.81 98 SER A N 1
ATOM 837 C CA . SER A 1 98 ? 5.947 4.760 -1.071 1.00 77.81 98 SER A CA 1
ATOM 838 C C . SER A 1 98 ? 6.237 5.230 -2.504 1.00 77.81 98 SER A C 1
ATOM 840 O O . SER A 1 98 ? 6.692 4.440 -3.331 1.00 77.81 98 SER A O 1
ATOM 842 N N . LEU A 1 99 ? 6.013 6.519 -2.789 1.00 76.88 99 LEU A N 1
ATOM 843 C CA . LEU A 1 99 ? 6.229 7.111 -4.112 1.00 76.88 99 LEU A CA 1
ATOM 844 C C . LEU A 1 99 ? 7.720 7.223 -4.463 1.00 76.88 99 LEU A C 1
ATOM 846 O O . LEU A 1 99 ? 8.125 6.883 -5.573 1.00 76.88 99 LEU A O 1
ATOM 850 N N . THR A 1 100 ? 8.544 7.663 -3.510 1.00 77.62 100 THR A N 1
ATOM 851 C CA . THR A 1 100 ? 9.992 7.820 -3.702 1.00 77.62 100 THR A CA 1
ATOM 852 C C . THR A 1 100 ? 10.677 6.474 -3.917 1.00 77.62 100 THR A C 1
ATOM 854 O O . THR A 1 100 ? 11.530 6.355 -4.792 1.00 77.62 100 THR A O 1
ATOM 857 N N . LEU A 1 101 ? 10.287 5.437 -3.169 1.00 75.69 101 LEU A N 1
ATOM 858 C CA . LEU A 1 101 ? 10.882 4.105 -3.295 1.00 75.69 101 LEU A CA 1
ATOM 859 C C . LEU A 1 101 ? 10.531 3.462 -4.647 1.00 75.69 101 LEU A C 1
ATOM 861 O O . LEU A 1 101 ? 11.397 2.868 -5.286 1.00 75.69 101 LEU A O 1
ATOM 865 N N . LEU A 1 102 ? 9.303 3.673 -5.133 1.00 75.56 102 LEU A N 1
ATOM 866 C CA . LEU A 1 102 ? 8.908 3.314 -6.496 1.00 75.56 102 LEU A CA 1
ATOM 867 C C . LEU A 1 102 ? 9.723 4.086 -7.543 1.00 75.56 102 LEU A C 1
ATOM 869 O O . LEU A 1 102 ? 10.255 3.480 -8.469 1.00 75.56 102 LEU A O 1
ATOM 873 N N . GLY A 1 103 ? 9.873 5.402 -7.371 1.00 79.56 103 GLY A N 1
ATOM 874 C CA . GLY A 1 103 ? 10.657 6.252 -8.267 1.00 79.56 103 GLY A CA 1
ATOM 875 C C . GLY A 1 103 ? 12.117 5.810 -8.379 1.00 79.56 103 GLY A C 1
ATOM 876 O O . GLY A 1 103 ? 12.621 5.658 -9.486 1.00 79.56 103 GLY A O 1
ATOM 877 N N . CYS A 1 104 ? 12.786 5.526 -7.260 1.00 80.25 104 CYS A N 1
ATOM 878 C CA . CYS A 1 104 ? 14.177 5.066 -7.254 1.00 80.25 104 CYS A CA 1
ATOM 879 C C . CYS A 1 104 ? 14.360 3.724 -7.975 1.00 80.25 104 CYS A C 1
ATOM 881 O O . CYS A 1 104 ? 15.304 3.572 -8.750 1.00 80.25 104 CYS A O 1
ATOM 883 N N . VAL A 1 105 ? 13.453 2.766 -7.752 1.00 78.31 105 VAL A N 1
ATOM 884 C CA . VAL A 1 105 ? 13.471 1.473 -8.453 1.00 78.31 105 VAL A CA 1
ATOM 885 C C . VAL A 1 105 ? 13.270 1.701 -9.952 1.00 78.31 105 VAL A C 1
ATOM 887 O O . VAL A 1 105 ? 14.084 1.254 -10.754 1.00 78.31 105 VAL A O 1
ATOM 890 N N . VAL A 1 106 ? 12.258 2.475 -10.341 1.00 77.19 106 VAL A N 1
ATOM 891 C CA . VAL A 1 106 ? 11.976 2.783 -11.751 1.00 77.19 106 VAL A CA 1
ATOM 892 C C . VAL A 1 106 ? 13.159 3.484 -12.428 1.00 77.19 106 VAL A C 1
ATOM 894 O O . VAL A 1 106 ? 13.548 3.079 -13.517 1.00 77.19 106 VAL A O 1
ATOM 897 N N . ILE A 1 107 ? 13.788 4.473 -11.787 1.00 82.62 107 ILE A N 1
ATOM 898 C CA . ILE A 1 107 ? 14.942 5.207 -12.335 1.00 82.62 107 ILE A CA 1
ATOM 899 C C . ILE A 1 107 ? 16.156 4.288 -12.524 1.00 82.62 107 ILE A C 1
ATOM 901 O O . ILE A 1 107 ? 16.768 4.302 -13.592 1.00 82.62 107 ILE A O 1
ATOM 905 N N . PHE A 1 108 ? 16.489 3.462 -11.526 1.00 81.06 108 PHE A N 1
ATOM 906 C CA . PHE A 1 108 ? 17.584 2.490 -11.626 1.00 81.06 108 PHE A CA 1
ATOM 907 C C . PHE A 1 108 ? 17.375 1.513 -12.794 1.00 81.06 108 PHE A C 1
ATOM 909 O O . PHE A 1 108 ? 18.312 1.175 -13.519 1.00 81.06 108 PHE A O 1
ATOM 916 N N . PHE A 1 109 ? 16.131 1.099 -13.025 1.00 71.69 109 PHE A N 1
ATOM 917 C CA . PHE A 1 109 ? 15.803 0.176 -14.104 1.00 71.69 109 PHE A CA 1
ATOM 918 C C . PHE A 1 109 ? 15.655 0.849 -15.474 1.00 71.69 109 PHE A C 1
ATOM 920 O O . PHE A 1 109 ? 16.017 0.225 -16.468 1.00 71.69 109 PHE A O 1
ATOM 927 N N . ILE A 1 110 ? 15.224 2.114 -15.560 1.00 80.94 110 ILE A N 1
ATOM 928 C CA . ILE A 1 110 ? 15.308 2.915 -16.797 1.00 80.94 110 ILE A CA 1
ATOM 929 C C . ILE A 1 110 ? 16.770 3.058 -17.210 1.00 80.94 110 ILE A C 1
ATOM 931 O O . ILE A 1 110 ? 17.105 2.854 -18.373 1.00 80.94 110 ILE A O 1
ATOM 935 N N . TYR A 1 111 ? 17.651 3.341 -16.252 1.00 84.38 111 TYR A N 1
ATOM 936 C CA . TYR A 1 111 ? 19.089 3.376 -16.486 1.00 84.38 111 TYR A CA 1
ATOM 937 C C . TYR A 1 111 ? 19.608 2.037 -17.041 1.00 84.38 111 TYR A C 1
ATOM 939 O O . TYR A 1 111 ? 20.283 2.016 -18.071 1.00 84.38 111 TYR A O 1
ATOM 947 N N . PHE A 1 112 ? 19.220 0.911 -16.431 1.00 78.19 112 PHE A N 1
ATOM 948 C CA . PHE A 1 112 ? 19.581 -0.421 -16.927 1.00 78.19 112 PHE A CA 1
ATOM 949 C C . PHE A 1 112 ? 19.012 -0.704 -18.329 1.00 78.19 112 PHE A C 1
ATOM 951 O O . PHE A 1 112 ? 19.714 -1.226 -19.194 1.00 78.19 112 PHE A O 1
ATOM 958 N N . TYR A 1 113 ? 17.759 -0.329 -18.591 1.00 81.31 113 TYR A N 1
ATOM 959 C CA . TYR A 1 113 ? 17.116 -0.479 -19.897 1.00 81.31 113 TYR A CA 1
ATOM 960 C C . TYR A 1 113 ? 17.834 0.328 -20.985 1.00 81.31 113 TYR A C 1
ATOM 962 O O . TYR A 1 113 ? 18.138 -0.220 -22.041 1.00 81.31 113 TYR A O 1
ATOM 970 N N . VAL A 1 114 ? 18.175 1.593 -20.720 1.00 82.25 114 VAL A N 1
ATOM 971 C CA . VAL A 1 114 ? 18.890 2.465 -21.668 1.00 82.25 114 VAL A CA 1
ATOM 972 C C . VAL A 1 114 ? 20.248 1.873 -22.048 1.00 82.25 114 VAL A C 1
ATOM 974 O O . VAL A 1 114 ? 20.585 1.849 -23.230 1.00 82.25 114 VAL A O 1
ATOM 977 N N . ILE A 1 115 ? 20.995 1.317 -21.088 1.00 78.50 115 ILE A N 1
ATOM 978 C CA . ILE A 1 115 ? 22.260 0.617 -21.368 1.00 78.50 115 ILE A CA 1
ATOM 979 C C . ILE A 1 115 ? 22.041 -0.572 -22.315 1.00 78.50 115 ILE A C 1
ATOM 981 O O . ILE A 1 115 ? 22.792 -0.745 -23.276 1.00 78.50 115 ILE A O 1
ATOM 985 N N . ASN A 1 116 ? 20.994 -1.368 -22.088 1.00 72.56 116 ASN A N 1
ATOM 986 C CA . ASN A 1 116 ? 20.677 -2.517 -22.939 1.00 72.56 116 ASN A CA 1
ATOM 987 C C . ASN A 1 116 ? 20.179 -2.103 -24.335 1.00 72.56 116 ASN A C 1
ATOM 989 O O . ASN A 1 116 ? 20.502 -2.765 -25.318 1.00 72.56 116 ASN A O 1
ATOM 993 N N . VAL A 1 117 ? 19.448 -0.991 -24.457 1.00 75.31 117 VAL A N 1
ATOM 994 C CA . VAL A 1 117 ? 19.030 -0.437 -25.756 1.00 75.31 117 VAL A CA 1
ATOM 995 C C . VAL A 1 117 ? 20.232 0.056 -26.553 1.00 75.31 117 VAL A C 1
ATOM 997 O O . VAL A 1 117 ? 20.336 -0.251 -27.738 1.00 75.31 117 VAL A O 1
ATOM 1000 N N . ILE A 1 118 ? 21.170 0.759 -25.913 1.00 77.50 118 ILE A N 1
ATOM 1001 C CA . ILE A 1 118 ? 22.426 1.179 -26.550 1.00 77.50 118 ILE A CA 1
ATOM 1002 C C . ILE A 1 118 ? 23.209 -0.048 -27.038 1.00 77.50 118 ILE A C 1
ATOM 1004 O O . ILE A 1 118 ? 23.713 -0.051 -28.159 1.00 77.50 118 ILE A O 1
ATOM 1008 N N . ALA A 1 119 ? 23.239 -1.130 -26.255 1.00 70.25 119 ALA A N 1
ATOM 1009 C CA . ALA A 1 119 ? 23.821 -2.400 -26.688 1.00 70.25 119 ALA A CA 1
ATOM 1010 C C . ALA A 1 119 ? 23.048 -3.051 -27.857 1.00 70.25 119 ALA A C 1
ATOM 1012 O O . ALA A 1 119 ? 23.652 -3.699 -28.708 1.00 70.25 119 ALA A O 1
ATOM 1013 N N . SER A 1 120 ? 21.731 -2.846 -27.951 1.00 71.00 120 SER A N 1
ATOM 1014 C CA . SER A 1 120 ? 20.901 -3.386 -29.038 1.00 71.00 120 SER A CA 1
ATOM 1015 C C . SER A 1 120 ? 21.043 -2.677 -30.383 1.00 71.00 120 SER A C 1
ATOM 1017 O O . SER A 1 120 ? 20.646 -3.249 -31.394 1.00 71.00 120 SER A O 1
ATOM 1019 N N . TYR A 1 121 ? 21.644 -1.482 -30.439 1.00 71.69 121 TYR A N 1
ATOM 1020 C CA . TYR A 1 121 ? 21.991 -0.849 -31.722 1.00 71.69 121 TYR A CA 1
ATOM 1021 C C . TYR A 1 121 ? 22.910 -1.733 -32.575 1.00 71.69 121 TYR A C 1
ATOM 1023 O O . TYR A 1 121 ? 22.939 -1.596 -33.794 1.00 71.69 121 TYR A O 1
ATOM 1031 N N . TRP A 1 122 ? 23.623 -2.662 -31.938 1.00 70.00 122 TRP A N 1
ATOM 1032 C CA . TRP A 1 122 ? 24.447 -3.660 -32.604 1.00 70.00 122 TRP A CA 1
ATOM 1033 C C . TRP A 1 122 ? 23.642 -4.893 -33.059 1.00 70.00 122 TRP A C 1
ATOM 1035 O O . TRP A 1 122 ? 24.027 -5.532 -34.033 1.00 70.00 122 TRP A O 1
ATOM 1045 N N . ASP A 1 123 ? 22.527 -5.227 -32.391 1.00 78.56 123 ASP A N 1
ATOM 1046 C CA . ASP A 1 123 ? 21.658 -6.376 -32.705 1.00 78.56 123 ASP A CA 1
ATOM 1047 C C . ASP A 1 123 ? 20.206 -6.151 -32.206 1.00 78.56 123 ASP A C 1
ATOM 1049 O O . ASP A 1 123 ? 19.855 -6.396 -31.043 1.00 78.56 123 ASP A O 1
ATOM 1053 N N . CYS A 1 124 ? 19.350 -5.650 -33.105 1.00 73.38 124 CYS A N 1
ATOM 1054 C CA . CYS A 1 124 ? 18.019 -5.112 -32.794 1.00 73.38 124 CYS A CA 1
ATOM 1055 C C . CYS A 1 124 ? 17.027 -6.169 -32.275 1.00 73.38 124 CYS A C 1
ATOM 1057 O O . CYS A 1 124 ? 16.279 -5.921 -31.324 1.00 73.38 124 CYS A O 1
ATOM 1059 N N . GLN A 1 125 ? 17.032 -7.372 -32.858 1.00 78.81 125 GLN A N 1
ATOM 1060 C CA . GLN A 1 125 ? 16.064 -8.414 -32.510 1.00 78.81 125 GLN A CA 1
ATOM 1061 C C . GLN A 1 125 ? 16.307 -8.941 -31.092 1.00 78.81 125 GLN A C 1
ATOM 1063 O O . GLN A 1 125 ? 15.364 -9.106 -30.318 1.00 78.81 125 GLN A O 1
ATOM 1068 N N . LYS A 1 126 ? 17.574 -9.143 -30.713 1.00 75.62 126 LYS A N 1
ATOM 1069 C CA . LYS A 1 126 ? 17.930 -9.574 -29.354 1.00 75.62 126 LYS A CA 1
ATOM 1070 C C . LYS A 1 126 ? 17.563 -8.514 -28.318 1.00 75.62 126 LYS A C 1
ATOM 1072 O O . LYS A 1 126 ? 17.029 -8.860 -27.268 1.00 75.62 126 LYS A O 1
ATOM 1077 N N . GLY A 1 127 ? 17.765 -7.233 -28.632 1.00 78.62 127 GLY A N 1
ATOM 1078 C CA . GLY A 1 127 ? 17.411 -6.124 -27.743 1.00 78.62 127 GLY A CA 1
ATOM 1079 C C . GLY A 1 127 ? 15.930 -6.056 -27.386 1.00 78.62 127 GLY A C 1
ATOM 1080 O O . GLY A 1 127 ? 15.595 -5.901 -26.214 1.00 78.62 127 GLY A O 1
ATOM 1081 N N . ALA A 1 128 ? 15.041 -6.226 -28.369 1.00 79.88 128 ALA A N 1
ATOM 1082 C CA . ALA A 1 128 ? 13.596 -6.186 -28.139 1.00 79.88 128 ALA A CA 1
ATOM 1083 C C . ALA A 1 128 ? 13.115 -7.335 -27.233 1.00 79.88 128 ALA A C 1
ATOM 1085 O O . ALA A 1 128 ? 12.366 -7.105 -26.281 1.00 79.88 128 ALA A O 1
ATOM 1086 N N . PHE A 1 129 ? 13.590 -8.563 -27.478 1.00 82.62 129 PHE A N 1
ATOM 1087 C CA . PHE A 1 129 ? 13.263 -9.720 -26.637 1.00 82.62 129 PHE A CA 1
ATOM 1088 C C . PHE A 1 129 ? 13.789 -9.559 -25.207 1.00 82.62 129 PHE A C 1
ATOM 1090 O O . PHE A 1 129 ? 13.050 -9.790 -24.248 1.00 82.62 129 PHE A O 1
ATOM 1097 N N . ILE A 1 130 ? 15.041 -9.119 -25.049 1.00 81.81 130 ILE A N 1
ATOM 1098 C CA . ILE A 1 130 ? 15.642 -8.873 -23.732 1.00 81.81 130 ILE A CA 1
ATOM 1099 C C . ILE A 1 130 ? 14.878 -7.762 -23.003 1.00 81.81 130 ILE A C 1
ATOM 1101 O O . ILE A 1 130 ? 14.535 -7.924 -21.834 1.00 81.81 130 ILE A O 1
ATOM 1105 N N . GLY A 1 131 ? 14.535 -6.672 -23.695 1.00 80.31 131 GLY A N 1
ATOM 1106 C CA . GLY A 1 131 ? 13.753 -5.567 -23.144 1.00 80.31 131 GLY A CA 1
ATOM 1107 C C . GLY A 1 131 ? 12.381 -6.009 -22.632 1.00 80.31 131 GLY A C 1
ATOM 1108 O O . GLY A 1 131 ? 12.003 -5.651 -21.517 1.00 80.31 131 GLY A O 1
ATOM 1109 N N . ALA A 1 132 ? 11.665 -6.846 -23.387 1.00 82.62 132 ALA A N 1
ATOM 1110 C CA . ALA A 1 132 ? 10.366 -7.380 -22.978 1.00 82.62 132 ALA A CA 1
ATOM 1111 C C . ALA A 1 132 ? 10.461 -8.300 -21.747 1.00 82.62 132 ALA A C 1
ATOM 1113 O O . ALA A 1 132 ? 9.633 -8.206 -20.835 1.00 82.62 132 ALA A O 1
ATOM 1114 N N . ILE A 1 133 ? 11.485 -9.159 -21.686 1.00 85.81 133 ILE A N 1
ATOM 1115 C CA . ILE A 1 133 ? 11.734 -10.043 -20.536 1.00 85.81 133 ILE A CA 1
ATOM 1116 C C . ILE A 1 133 ? 12.070 -9.212 -19.295 1.00 85.81 133 ILE A C 1
ATOM 1118 O O . ILE A 1 133 ? 11.476 -9.415 -18.235 1.00 85.81 133 ILE A O 1
ATOM 1122 N N . VAL A 1 134 ? 12.977 -8.242 -19.432 1.00 83.06 134 VAL A N 1
ATOM 1123 C CA . VAL A 1 134 ? 13.363 -7.337 -18.343 1.00 83.06 134 VAL A CA 1
ATOM 1124 C C . VAL A 1 134 ? 12.144 -6.558 -17.849 1.00 83.06 134 VAL A C 1
ATOM 1126 O O . VAL A 1 134 ? 11.882 -6.550 -16.648 1.00 83.06 134 VAL A O 1
ATOM 1129 N N . HIS A 1 135 ? 11.338 -5.991 -18.748 1.00 81.12 135 HIS A N 1
ATOM 1130 C CA . HIS A 1 135 ? 10.122 -5.263 -18.383 1.00 81.12 135 HIS A CA 1
ATOM 1131 C C . HIS A 1 135 ? 9.092 -6.147 -17.659 1.00 81.12 135 HIS A C 1
ATOM 1133 O O . HIS A 1 135 ? 8.556 -5.762 -16.622 1.00 81.12 135 HIS A O 1
ATOM 1139 N N . SER A 1 136 ? 8.861 -7.368 -18.143 1.00 86.38 136 SER A N 1
ATOM 1140 C CA . SER A 1 136 ? 7.928 -8.306 -17.503 1.00 86.38 136 SER A CA 1
ATOM 1141 C C . SER A 1 136 ? 8.422 -8.736 -16.118 1.00 86.38 136 SER A C 1
ATOM 1143 O O . SER A 1 136 ? 7.657 -8.757 -15.153 1.00 86.38 136 SER A O 1
ATOM 1145 N N . SER A 1 137 ? 9.721 -9.021 -15.990 1.00 86.75 137 SER A N 1
ATOM 1146 C CA . SER A 1 137 ? 10.340 -9.353 -14.702 1.00 86.75 137 SER A CA 1
ATOM 1147 C C . SER A 1 137 ? 10.243 -8.196 -13.704 1.00 86.75 137 SER A C 1
ATOM 1149 O O . SER A 1 137 ? 9.992 -8.421 -12.519 1.00 86.75 137 SER A O 1
ATOM 1151 N N . LEU A 1 138 ? 10.350 -6.954 -14.189 1.00 81.31 138 LEU A N 1
ATOM 1152 C CA . LEU A 1 138 ? 10.259 -5.749 -13.377 1.00 81.31 138 LEU A CA 1
ATOM 1153 C C . LEU A 1 138 ? 8.889 -5.625 -12.721 1.00 81.31 138 LEU A C 1
ATOM 1155 O O . LEU A 1 138 ? 8.827 -5.348 -11.524 1.00 81.31 138 LEU A O 1
ATOM 1159 N N . ILE A 1 139 ? 7.811 -5.860 -13.473 1.00 85.75 139 ILE A N 1
ATOM 1160 C CA . ILE A 1 139 ? 6.443 -5.794 -12.945 1.00 85.75 139 ILE A CA 1
ATOM 1161 C C . ILE A 1 139 ? 6.301 -6.754 -11.755 1.00 85.75 139 ILE A C 1
ATOM 1163 O O . ILE A 1 139 ? 5.792 -6.363 -10.700 1.00 85.75 139 ILE A O 1
ATOM 1167 N N . VAL A 1 140 ? 6.820 -7.979 -11.883 1.00 89.31 140 VAL A N 1
ATOM 1168 C CA . VAL A 1 140 ? 6.749 -9.006 -10.833 1.00 89.31 140 VAL A CA 1
ATOM 1169 C C . VAL A 1 140 ? 7.613 -8.640 -9.622 1.00 89.31 140 VAL A C 1
ATOM 1171 O O . VAL A 1 140 ? 7.114 -8.618 -8.496 1.00 89.31 140 VAL A O 1
ATOM 1174 N N . ILE A 1 141 ? 8.893 -8.316 -9.835 1.00 86.69 141 ILE A N 1
ATOM 1175 C CA . ILE A 1 141 ? 9.844 -7.992 -8.757 1.00 86.69 141 ILE A CA 1
ATOM 1176 C C . ILE A 1 141 ? 9.360 -6.775 -7.964 1.00 86.69 141 ILE A C 1
ATOM 1178 O O . ILE A 1 141 ? 9.311 -6.804 -6.734 1.00 86.69 141 ILE A O 1
ATOM 1182 N N . THR A 1 142 ? 8.942 -5.729 -8.670 1.00 82.94 142 THR A N 1
ATOM 1183 C CA . THR A 1 142 ? 8.447 -4.480 -8.085 1.00 82.94 142 THR A CA 1
ATOM 1184 C C . THR A 1 142 ? 7.190 -4.719 -7.247 1.00 82.94 142 THR A C 1
ATOM 1186 O O . THR A 1 142 ? 7.086 -4.194 -6.139 1.00 82.94 142 THR A O 1
ATOM 1189 N N . SER A 1 143 ? 6.288 -5.599 -7.695 1.00 88.81 143 SER A N 1
ATOM 1190 C CA . SER A 1 143 ? 5.099 -5.993 -6.923 1.00 88.81 143 SER A CA 1
ATOM 1191 C C . SER A 1 143 ? 5.461 -6.741 -5.631 1.00 88.81 143 SER A C 1
ATOM 1193 O O . SER A 1 143 ? 4.893 -6.467 -4.573 1.00 88.81 143 SER A O 1
ATOM 1195 N N . ILE A 1 144 ? 6.451 -7.642 -5.673 1.00 90.00 144 ILE A N 1
ATOM 1196 C CA . ILE A 1 144 ? 6.914 -8.384 -4.486 1.00 90.00 144 ILE A CA 1
ATOM 1197 C C . ILE A 1 144 ? 7.574 -7.445 -3.471 1.00 90.00 144 ILE A C 1
ATOM 1199 O O . ILE A 1 144 ? 7.274 -7.514 -2.275 1.00 90.00 144 ILE A O 1
ATOM 1203 N N . ILE A 1 145 ? 8.470 -6.568 -3.933 1.00 88.38 145 ILE A N 1
ATOM 1204 C CA . ILE A 1 145 ? 9.163 -5.601 -3.073 1.00 88.38 145 ILE A CA 1
ATOM 1205 C C . ILE A 1 145 ? 8.145 -4.657 -2.434 1.00 88.38 145 ILE A C 1
ATOM 1207 O O . ILE A 1 145 ? 8.165 -4.472 -1.215 1.00 88.38 145 ILE A O 1
ATOM 1211 N N . TYR A 1 146 ? 7.215 -4.116 -3.224 1.00 89.06 146 TYR A N 1
ATOM 1212 C CA . TYR A 1 146 ? 6.221 -3.178 -2.720 1.00 89.06 146 TYR A CA 1
ATOM 1213 C C . TYR A 1 146 ? 5.317 -3.797 -1.662 1.00 89.06 146 TYR A C 1
ATOM 1215 O O . TYR A 1 146 ? 5.063 -3.161 -0.648 1.00 89.06 146 TYR A O 1
ATOM 1223 N N . ARG A 1 147 ? 4.883 -5.052 -1.824 1.00 90.81 147 ARG A N 1
ATOM 1224 C CA . ARG A 1 147 ? 4.083 -5.744 -0.800 1.00 90.81 147 ARG A CA 1
ATOM 1225 C C . ARG A 1 147 ? 4.796 -5.791 0.553 1.00 90.81 147 ARG A C 1
ATOM 1227 O O . ARG A 1 147 ? 4.171 -5.515 1.572 1.00 90.81 147 ARG A O 1
ATOM 1234 N N . LYS A 1 148 ? 6.104 -6.072 0.571 1.00 91.12 148 LYS A N 1
ATOM 1235 C CA . LYS A 1 148 ? 6.903 -6.064 1.812 1.00 91.12 148 LYS A CA 1
ATOM 1236 C C . LYS A 1 148 ? 7.010 -4.663 2.406 1.00 91.12 148 LYS A C 1
ATOM 1238 O O . LYS A 1 148 ? 6.806 -4.480 3.602 1.00 91.12 148 LYS A O 1
ATOM 1243 N N . VAL A 1 149 ? 7.301 -3.676 1.563 1.00 88.75 149 VAL A N 1
ATOM 1244 C CA . VAL A 1 149 ? 7.416 -2.271 1.968 1.00 88.75 149 VAL A CA 1
ATOM 1245 C C . VAL A 1 149 ? 6.086 -1.747 2.516 1.00 88.75 149 VAL A C 1
ATOM 1247 O O . VAL A 1 149 ? 6.064 -1.111 3.566 1.00 88.75 149 VAL A O 1
ATOM 1250 N N . ALA A 1 150 ? 4.972 -2.061 1.859 1.00 90.06 150 ALA A N 1
ATOM 1251 C CA . ALA A 1 150 ? 3.637 -1.649 2.261 1.00 90.06 150 ALA A CA 1
ATOM 1252 C C . ALA A 1 150 ? 3.272 -2.181 3.651 1.00 90.06 150 ALA A C 1
ATOM 1254 O O . ALA A 1 150 ? 2.703 -1.425 4.429 1.00 90.06 150 ALA A O 1
ATOM 1255 N N . VAL A 1 151 ? 3.646 -3.421 3.994 1.00 91.75 151 VAL A N 1
ATOM 1256 C CA . VAL A 1 151 ? 3.452 -3.972 5.350 1.00 91.75 151 VAL A CA 1
ATOM 1257 C C . VAL A 1 151 ? 4.225 -3.154 6.381 1.00 91.75 151 VAL A C 1
ATOM 1259 O O . VAL A 1 151 ? 3.619 -2.649 7.323 1.00 91.75 151 VAL A O 1
ATOM 1262 N N . VAL A 1 152 ? 5.525 -2.931 6.153 1.00 89.62 152 VAL A N 1
ATOM 1263 C CA . VAL A 1 152 ? 6.371 -2.146 7.070 1.00 89.62 152 VAL A CA 1
ATOM 1264 C C . VAL A 1 152 ? 5.791 -0.745 7.278 1.00 89.62 152 VAL A C 1
ATOM 1266 O O . VAL A 1 152 ? 5.630 -0.298 8.409 1.00 89.62 152 VAL A O 1
ATOM 1269 N N . ILE A 1 153 ? 5.407 -0.063 6.200 1.00 87.25 153 ILE A N 1
ATOM 1270 C CA . ILE A 1 153 ? 4.787 1.265 6.271 1.00 87.25 153 ILE A CA 1
ATOM 1271 C C . ILE A 1 153 ? 3.459 1.221 7.044 1.00 87.25 153 ILE A C 1
ATOM 1273 O O . ILE A 1 153 ? 3.173 2.093 7.865 1.00 87.25 153 ILE A O 1
ATOM 1277 N N . ASN A 1 154 ? 2.629 0.211 6.793 1.00 90.31 154 ASN A N 1
ATOM 1278 C CA . ASN A 1 154 ? 1.312 0.095 7.408 1.00 90.31 154 ASN A CA 1
ATOM 1279 C C . ASN A 1 154 ? 1.384 -0.230 8.910 1.00 90.31 154 ASN A C 1
ATOM 1281 O O . ASN A 1 154 ? 0.504 0.189 9.672 1.00 90.31 154 ASN A O 1
ATOM 1285 N N . ASP A 1 155 ? 2.436 -0.933 9.337 1.00 89.62 155 ASP A N 1
ATOM 1286 C CA . ASP A 1 155 ? 2.756 -1.165 10.748 1.00 89.62 155 ASP A CA 1
ATOM 1287 C C . ASP A 1 155 ? 3.143 0.145 11.449 1.00 89.62 155 ASP A C 1
ATOM 1289 O O . ASP A 1 155 ? 2.694 0.411 12.567 1.00 89.62 155 ASP A O 1
ATOM 1293 N N . TRP A 1 156 ? 3.885 1.022 10.765 1.00 86.31 156 TRP A N 1
ATOM 1294 C CA . TRP A 1 156 ? 4.278 2.336 11.288 1.00 86.31 156 TRP A CA 1
ATOM 1295 C C . TRP A 1 156 ? 3.106 3.321 11.414 1.00 86.31 156 TRP A C 1
ATOM 1297 O O . TRP A 1 156 ? 3.141 4.217 12.254 1.00 86.31 156 TRP A O 1
ATOM 1307 N N . GLU A 1 157 ? 2.042 3.155 10.626 1.00 85.56 157 GLU A N 1
ATOM 1308 C CA . GLU A 1 157 ? 0.839 4.001 10.676 1.00 85.56 157 GLU A CA 1
ATOM 1309 C C . GLU A 1 157 ? -0.057 3.771 11.907 1.00 85.56 157 GLU A C 1
ATOM 1311 O O . GLU A 1 157 ? -1.004 4.534 12.120 1.00 85.56 157 GLU A O 1
ATOM 1316 N N . VAL A 1 158 ? 0.224 2.743 12.721 1.00 86.81 158 VAL A N 1
ATOM 1317 C CA . VAL A 1 158 ? -0.462 2.429 13.990 1.00 86.81 158 VAL A CA 1
ATOM 1318 C C . VAL A 1 158 ? -1.995 2.518 13.878 1.00 86.81 158 VAL A C 1
ATOM 1320 O O . VAL A 1 158 ? -2.680 3.410 14.393 1.00 86.81 158 VAL A O 1
ATOM 1323 N N . HIS A 1 159 ? -2.575 1.535 13.199 1.00 89.06 159 HIS A N 1
ATOM 1324 C CA . HIS A 1 159 ? -4.021 1.424 13.026 1.00 89.06 159 HIS A CA 1
ATOM 1325 C C . HIS A 1 159 ? -4.729 0.916 14.293 1.00 89.06 159 HIS A C 1
ATOM 1327 O O . HIS A 1 159 ? -4.299 -0.050 14.915 1.00 89.06 159 HIS A O 1
ATOM 1333 N N . ARG A 1 160 ? -5.881 1.517 14.637 1.00 86.12 160 ARG A N 1
ATOM 1334 C CA . ARG A 1 160 ? -6.665 1.136 15.832 1.00 86.12 160 ARG A CA 1
ATOM 1335 C C . ARG A 1 160 ? -7.269 -0.269 15.760 1.00 86.12 160 ARG A C 1
ATOM 1337 O O . ARG A 1 160 ? -7.289 -0.977 16.759 1.00 86.12 160 ARG A O 1
ATOM 1344 N N . THR A 1 161 ? -7.828 -0.644 14.616 1.00 90.25 161 THR A N 1
ATOM 1345 C CA . THR A 1 161 ? -8.588 -1.893 14.444 1.00 90.25 161 THR A CA 1
ATOM 1346 C C . THR A 1 161 ? -7.990 -2.722 13.323 1.00 90.25 161 THR A C 1
ATOM 1348 O O . THR A 1 161 ? -7.545 -2.135 12.334 1.00 90.25 161 THR A O 1
ATOM 1351 N N . ASP A 1 162 ? -8.076 -4.048 13.432 1.00 91.25 162 ASP A N 1
ATOM 1352 C CA . ASP A 1 162 ? -7.565 -4.990 12.419 1.00 91.25 162 ASP A CA 1
ATOM 1353 C C . ASP A 1 162 ? -8.131 -4.661 11.030 1.00 91.25 162 ASP A C 1
ATOM 1355 O O . ASP A 1 162 ? -7.392 -4.432 10.083 1.00 91.25 162 ASP A O 1
ATOM 1359 N N . ILE A 1 163 ? -9.446 -4.444 10.940 1.00 91.38 163 ILE A N 1
ATOM 1360 C CA . ILE A 1 163 ? -10.128 -4.091 9.682 1.00 91.38 163 ILE A CA 1
ATOM 1361 C C . ILE A 1 163 ? -9.548 -2.819 9.040 1.00 91.38 163 ILE A C 1
ATOM 1363 O O . ILE A 1 163 ? -9.450 -2.716 7.824 1.00 91.38 163 ILE A O 1
ATOM 1367 N N . LYS A 1 164 ? -9.146 -1.824 9.843 1.00 90.25 164 LYS A N 1
ATOM 1368 C CA . LYS A 1 164 ? -8.586 -0.572 9.301 1.00 90.25 164 LYS A CA 1
ATOM 1369 C C . LYS A 1 164 ? -7.152 -0.754 8.831 1.00 90.25 164 LYS A C 1
ATOM 1371 O O . LYS A 1 164 ? -6.773 -0.106 7.864 1.00 90.25 164 LYS A O 1
ATOM 1376 N N . TYR A 1 165 ? -6.384 -1.585 9.532 1.00 92.44 165 TYR A N 1
ATOM 1377 C CA . TYR A 1 165 ? -5.042 -1.961 9.117 1.00 92.44 165 TYR A CA 1
ATOM 1378 C C . TYR A 1 165 ? -5.091 -2.667 7.762 1.00 92.44 165 TYR A C 1
ATOM 1380 O O . TYR A 1 165 ? -4.471 -2.191 6.814 1.00 92.44 165 TYR A O 1
ATOM 1388 N N . GLU A 1 166 ? -5.909 -3.715 7.656 1.00 93.69 166 GLU A N 1
ATOM 1389 C CA . GLU A 1 166 ? -6.045 -4.512 6.436 1.00 93.69 166 GLU A CA 1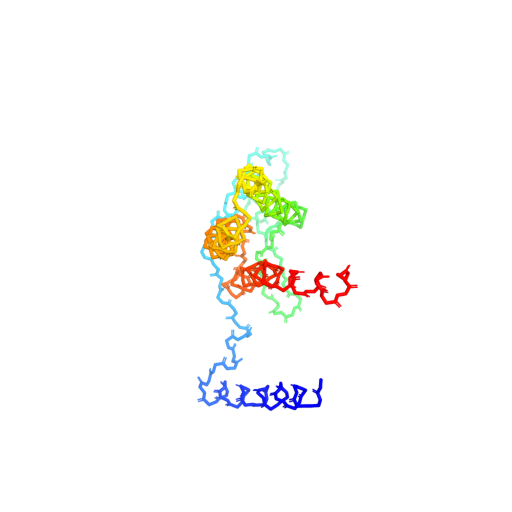
ATOM 1390 C C . GLU A 1 166 ? -6.574 -3.676 5.271 1.00 93.69 166 GLU A C 1
ATOM 1392 O O . GLU A 1 166 ? -5.973 -3.658 4.204 1.00 93.69 166 GLU A O 1
ATOM 1397 N N . ASN A 1 167 ? -7.634 -2.887 5.476 1.00 92.69 167 ASN A N 1
ATOM 1398 C CA . ASN A 1 167 ? -8.174 -2.042 4.408 1.00 92.69 167 ASN A CA 1
ATOM 1399 C C . ASN A 1 167 ? -7.150 -1.015 3.903 1.00 92.69 167 ASN A C 1
ATOM 1401 O O . ASN A 1 167 ? -7.086 -0.752 2.705 1.00 92.69 167 ASN A O 1
ATOM 1405 N N . SER A 1 168 ? -6.348 -0.431 4.799 1.00 90.56 168 SER A N 1
ATOM 1406 C CA . SER A 1 168 ? -5.289 0.512 4.418 1.00 90.56 168 SER A CA 1
ATOM 1407 C C . SER A 1 168 ? -4.176 -0.188 3.633 1.00 90.56 168 SER A C 1
ATOM 1409 O O . SER A 1 168 ? -3.746 0.322 2.600 1.00 90.56 168 SER A O 1
ATOM 1411 N N . LEU A 1 169 ? -3.756 -1.381 4.070 1.00 92.38 169 LEU A N 1
ATOM 1412 C CA . LEU A 1 169 ? -2.752 -2.196 3.383 1.00 92.38 169 LEU A CA 1
ATOM 1413 C C . LEU A 1 169 ? -3.221 -2.604 1.982 1.00 92.38 169 LEU A C 1
ATOM 1415 O O . LEU A 1 169 ? -2.502 -2.397 1.005 1.00 92.38 169 LEU A O 1
ATOM 1419 N N . ILE A 1 170 ? -4.443 -3.133 1.888 1.00 93.81 170 ILE A N 1
ATOM 1420 C CA . ILE A 1 170 ? -5.064 -3.561 0.634 1.00 93.81 170 ILE A CA 1
ATOM 1421 C C . ILE A 1 170 ? -5.152 -2.388 -0.332 1.00 93.81 170 ILE A C 1
ATOM 1423 O O . ILE A 1 170 ? -4.772 -2.547 -1.484 1.00 93.81 170 ILE A O 1
ATOM 1427 N N . LEU A 1 171 ? -5.600 -1.209 0.115 1.00 90.50 171 LEU A N 1
ATOM 1428 C CA . LEU A 1 171 ? -5.683 -0.036 -0.756 1.00 90.50 171 LEU A CA 1
ATOM 1429 C C . LEU A 1 171 ? -4.310 0.375 -1.291 1.00 90.50 171 LEU A C 1
ATOM 1431 O O . LEU A 1 171 ? -4.188 0.610 -2.490 1.00 90.50 171 LEU A O 1
ATOM 1435 N N . LYS A 1 172 ? -3.275 0.425 -0.444 1.00 88.69 172 LYS A N 1
ATOM 1436 C CA . LYS A 1 172 ? -1.910 0.762 -0.882 1.00 88.69 172 LYS A CA 1
ATOM 1437 C C . LYS A 1 172 ? -1.404 -0.209 -1.948 1.00 88.69 172 LYS A C 1
ATOM 1439 O O . LYS A 1 172 ? -0.967 0.220 -3.012 1.00 88.69 172 LYS A O 1
ATOM 1444 N N . ILE A 1 173 ? -1.512 -1.512 -1.680 1.00 91.25 173 ILE A N 1
ATOM 1445 C CA . ILE A 1 173 ? -1.103 -2.566 -2.619 1.00 91.25 173 ILE A CA 1
ATOM 1446 C C . ILE A 1 173 ? -1.929 -2.488 -3.904 1.00 91.25 173 ILE A C 1
ATOM 1448 O O . ILE A 1 173 ? -1.361 -2.512 -4.988 1.00 91.25 173 ILE A O 1
ATOM 1452 N N . PHE A 1 174 ? -3.247 -2.333 -3.795 1.00 91.81 174 PHE A N 1
ATOM 1453 C CA . PHE A 1 174 ? -4.145 -2.251 -4.941 1.00 91.81 174 PHE A CA 1
ATOM 1454 C C . PHE A 1 174 ? -3.810 -1.070 -5.849 1.00 91.81 174 PHE A C 1
ATOM 1456 O O . PHE A 1 174 ? -3.669 -1.264 -7.050 1.00 91.81 174 PHE A O 1
ATOM 1463 N N . PHE A 1 175 ? -3.655 0.141 -5.303 1.00 87.75 175 PHE A N 1
ATOM 1464 C CA . PHE A 1 175 ? -3.310 1.315 -6.109 1.00 87.75 175 PHE A CA 1
ATOM 1465 C C . PHE A 1 175 ? -1.971 1.134 -6.814 1.00 87.75 175 PHE A C 1
ATOM 1467 O O . PHE A 1 175 ? -1.842 1.463 -7.991 1.00 87.75 175 PHE A O 1
ATOM 1474 N N . PHE A 1 176 ? -0.991 0.575 -6.110 1.00 86.62 176 PHE A N 1
ATOM 1475 C CA . PHE A 1 176 ? 0.309 0.292 -6.685 1.00 86.62 176 PHE A CA 1
ATOM 1476 C C . PHE A 1 176 ? 0.235 -0.717 -7.828 1.00 86.62 176 PHE A C 1
ATOM 1478 O O . PHE A 1 176 ? 0.736 -0.456 -8.918 1.00 86.62 176 PHE A O 1
ATOM 1485 N N . GLU A 1 177 ? -0.413 -1.857 -7.599 1.00 89.50 177 GLU A N 1
ATOM 1486 C CA . GLU A 1 177 ? -0.555 -2.911 -8.600 1.00 89.50 177 GLU A CA 1
ATOM 1487 C C . GLU A 1 177 ? -1.413 -2.463 -9.777 1.00 89.50 177 GLU A C 1
ATOM 1489 O O . GLU A 1 177 ? -1.114 -2.810 -10.917 1.00 89.50 177 GLU A O 1
ATOM 1494 N N . PHE A 1 178 ? -2.444 -1.660 -9.525 1.00 90.06 178 PHE A N 1
ATOM 1495 C CA . PHE A 1 178 ? -3.257 -1.062 -10.569 1.00 90.06 178 PHE A CA 1
ATOM 1496 C C . PHE A 1 178 ? -2.402 -0.168 -11.471 1.00 90.06 178 PHE A C 1
ATOM 1498 O O . PHE A 1 178 ? -2.389 -0.348 -12.686 1.00 90.06 178 PHE A O 1
ATOM 1505 N N . CYS A 1 179 ? -1.629 0.747 -10.883 1.00 84.25 179 CYS A N 1
ATOM 1506 C CA . CYS A 1 179 ? -0.726 1.599 -11.643 1.00 84.25 179 CYS A CA 1
ATOM 1507 C C . CYS A 1 179 ? 0.319 0.770 -12.405 1.00 84.25 179 CYS A C 1
ATOM 1509 O O . CYS A 1 179 ? 0.469 0.927 -13.612 1.00 84.25 179 CYS A O 1
ATOM 1511 N N . ASN A 1 180 ? 0.993 -0.158 -11.729 1.00 83.19 180 ASN A N 1
ATOM 1512 C CA . ASN A 1 180 ? 2.067 -0.965 -12.308 1.00 83.19 180 ASN A CA 1
ATOM 1513 C C . ASN A 1 180 ? 1.597 -1.837 -13.489 1.00 83.19 180 ASN A C 1
ATOM 1515 O O . ASN A 1 180 ? 2.331 -1.993 -14.458 1.00 83.19 180 ASN A O 1
ATOM 1519 N N . ASN A 1 181 ? 0.373 -2.378 -13.438 1.00 86.75 181 ASN A N 1
ATOM 1520 C CA . ASN A 1 181 ? -0.145 -3.261 -14.490 1.00 86.75 181 ASN A CA 1
ATOM 1521 C C . ASN A 1 181 ? -0.910 -2.529 -15.600 1.00 86.75 181 ASN A C 1
ATOM 1523 O O . ASN A 1 181 ? -0.875 -2.970 -16.746 1.00 86.75 181 ASN A O 1
ATOM 1527 N N . PHE A 1 182 ? -1.622 -1.442 -15.288 1.00 88.00 182 PHE A N 1
ATOM 1528 C CA . PHE A 1 182 ? -2.510 -0.790 -16.256 1.00 88.00 182 PHE A CA 1
ATOM 1529 C C . PHE A 1 182 ? -1.948 0.506 -16.842 1.00 88.00 182 PHE A C 1
ATOM 1531 O O . PHE A 1 182 ? -2.422 0.912 -17.901 1.00 88.00 182 PHE A O 1
ATOM 1538 N N . LEU A 1 183 ? -0.942 1.153 -16.235 1.00 84.38 183 LEU A N 1
ATOM 1539 C CA . LEU A 1 183 ? -0.409 2.414 -16.775 1.00 84.38 183 LEU A CA 1
ATOM 1540 C C . LEU A 1 183 ? 0.219 2.248 -18.156 1.00 84.38 183 LEU A C 1
ATOM 1542 O O . LEU A 1 183 ? 0.018 3.116 -18.996 1.00 84.38 183 LEU A O 1
ATOM 1546 N N . SER A 1 184 ? 0.937 1.151 -18.416 1.00 83.31 184 SER A N 1
ATOM 1547 C CA . SER A 1 184 ? 1.529 0.894 -19.736 1.00 83.31 184 SER A CA 1
ATOM 1548 C C . SER A 1 184 ? 0.450 0.745 -20.809 1.00 83.31 184 SER A C 1
ATOM 1550 O O . SER A 1 184 ? 0.532 1.367 -21.865 1.00 83.31 184 SER A O 1
ATOM 1552 N N . MET A 1 185 ? -0.609 -0.010 -20.514 1.00 87.12 185 MET A N 1
ATOM 1553 C CA . MET A 1 185 ? -1.733 -0.205 -21.426 1.00 87.12 185 MET A CA 1
ATOM 1554 C C . MET A 1 185 ? -2.525 1.088 -21.647 1.00 87.12 185 MET A C 1
ATOM 1556 O O . MET A 1 185 ? -2.883 1.390 -22.780 1.00 87.12 185 MET A O 1
ATOM 1560 N N . ILE A 1 186 ? -2.776 1.869 -20.590 1.00 89.44 186 ILE A N 1
ATOM 1561 C CA . ILE A 1 186 ? -3.433 3.182 -20.684 1.00 89.44 186 ILE A CA 1
ATOM 1562 C C . ILE A 1 186 ? -2.575 4.132 -21.524 1.00 89.44 186 ILE A C 1
ATOM 1564 O O . ILE A 1 186 ? -3.094 4.795 -22.416 1.00 89.44 186 ILE A O 1
ATOM 1568 N N . TRP A 1 187 ? -1.265 4.176 -21.276 1.00 87.94 187 TRP A N 1
ATOM 1569 C CA . TRP A 1 187 ? -0.347 5.006 -22.045 1.00 87.94 187 TRP A CA 1
ATOM 1570 C C . TRP A 1 187 ? -0.411 4.668 -23.533 1.00 87.94 187 TRP A C 1
ATOM 1572 O O . TRP A 1 187 ? -0.646 5.550 -24.350 1.00 87.94 187 TRP A O 1
ATOM 1582 N N . ILE A 1 188 ? -0.290 3.387 -23.880 1.00 88.44 188 ILE A N 1
ATOM 1583 C CA . ILE A 1 188 ? -0.345 2.944 -25.275 1.00 88.44 188 ILE A CA 1
ATOM 1584 C C . ILE A 1 188 ? -1.718 3.235 -25.895 1.00 88.44 188 ILE A C 1
ATOM 1586 O O . ILE A 1 188 ? -1.793 3.718 -27.014 1.00 88.44 188 ILE A O 1
ATOM 1590 N N . ALA A 1 189 ? -2.814 2.979 -25.181 1.00 92.44 189 ALA A N 1
ATOM 1591 C CA . ALA A 1 189 ? -4.159 3.141 -25.730 1.00 92.44 189 ALA A CA 1
ATOM 1592 C C . ALA A 1 189 ? -4.548 4.602 -26.017 1.00 92.44 189 ALA A C 1
ATOM 1594 O O . ALA A 1 189 ? -5.370 4.840 -26.899 1.00 92.44 189 ALA A O 1
ATOM 1595 N N . PHE A 1 190 ? -4.012 5.561 -25.256 1.00 93.38 190 PHE A N 1
ATOM 1596 C CA . PHE A 1 190 ? -4.418 6.969 -25.343 1.00 93.38 190 PHE A CA 1
ATOM 1597 C C . PHE A 1 190 ? -3.337 7.915 -25.878 1.00 93.38 190 PHE A C 1
ATOM 1599 O O . PHE A 1 190 ? -3.690 8.984 -26.371 1.00 93.38 190 PHE A O 1
ATOM 1606 N N . PHE A 1 191 ? -2.052 7.569 -25.757 1.00 88.31 191 PHE A N 1
ATOM 1607 C CA . PHE A 1 191 ? -0.929 8.457 -26.089 1.00 88.31 191 PHE A CA 1
ATOM 1608 C C . PHE A 1 191 ? 0.032 7.902 -27.150 1.00 88.31 191 PHE A C 1
ATOM 1610 O O . PHE A 1 191 ? 0.875 8.668 -27.619 1.00 88.31 191 PHE A O 1
ATOM 1617 N N . SER A 1 192 ? -0.045 6.610 -27.497 1.00 69.06 192 SER A N 1
ATOM 1618 C CA . SER A 1 192 ? 0.745 6.040 -28.602 1.00 69.06 192 SER A CA 1
ATOM 1619 C C . SER A 1 192 ? 0.175 6.385 -29.971 1.00 69.06 192 SER A C 1
ATOM 1621 O O . SER A 1 192 ? -1.039 6.658 -30.076 1.00 69.06 192 SER A O 1
#

Organism: NCBI:txid3032

pLDDT: mean 81.4, std 10.95, range [53.16, 96.94]

InterPro domains:
  IPR007632 Anoctamin [PTHR12308] (2-191)
  IPR049452 Anoctamin, transmembrane domain [PF04547] (2-191)

Secondary structure (DSSP, 8-state):
-HHHHHHHHHHHHHHHHHHHHTT-GGGGGSPPBPHHHHHHHHHHHHHHHTT-TT--SS-HHHHHHHHHEEE-TTT--EEE---HHHHHHHHHHHHHHHHHHHHHHHHHHHHHHHHHHHHHTT-HHHHHHHHHHHHHHHHHHHHHHHHHHHHHHHHHT--SBHHHHHHHHHHHHHHHHHHHHHHHHHHHHHH-

Sequence (192 aa):
TFWGCLMIKYWERKQSSYAYYWSTSDLANRPKIRREFFAAIDKLDKHSEGHQVFSSNISPLEVKETRVLRRNKKTGQMEYKYPRCLRFQVYFLSFGFSLTLLGCVVIFFIYFYVINVIASYWDCQKGAFIGAIVHSSLIVITSIIYRKVAVVINDWEVHRTDIKYENSLILKIFFFEFCNNFLSMIWIAFFS

Mean predicted aligned error: 9.34 Å